Protein AF-A0A0L6WE39-F1 (afdb_monomer)

Radius of gyration: 47.41 Å; Cα contacts (8 Å, |Δi|>4): 14; chains: 1; bounding box: 93×69×141 Å

Mean predicted aligned error: 19.64 Å

Foldseek 3Di:
DDDDDDDDDDDDDDPPDDDDDDDDDDPDPPDDPDDPPPPDDDDPDPPPPPPDDDPPPPPPPPPPPPPPVPVPVPPPPPPPPPPPPPDDPPPPVPVCVPVQPLVDLVSLLVVQLPPPPDDDPDPPCVVVCVVCVVVVSVVSSVVSVVVSVVVSVVVVVVVVVVVVCVVPPPVVVVVVVVVVVVVVVVVVVVVVVVVVVVVVVVVVVVVVVVVVVVVVVVVVVVVVVVVVVVCVVVVVVVVVVVVVVVVVVD

Structure (mmCIF, N/CA/C/O backbone):
data_AF-A0A0L6WE39-F1
#
_entry.id   AF-A0A0L6WE39-F1
#
loop_
_atom_site.group_PDB
_atom_site.id
_atom_site.type_symbol
_atom_site.label_atom_id
_atom_site.label_alt_id
_atom_site.label_comp_id
_atom_site.label_asym_id
_atom_site.label_entity_id
_atom_site.label_seq_id
_atom_site.pdbx_PDB_ins_code
_atom_site.Cartn_x
_atom_site.Cartn_y
_atom_site.Cartn_z
_atom_site.occupancy
_atom_site.B_iso_or_equiv
_atom_site.auth_seq_id
_atom_site.auth_comp_id
_atom_site.auth_asym_id
_atom_site.auth_atom_id
_atom_site.pdbx_PDB_model_num
ATOM 1 N N . MET A 1 1 ? -28.506 -8.292 -57.109 1.00 45.28 1 MET A N 1
ATOM 2 C CA . MET A 1 1 ? -28.549 -7.981 -55.662 1.00 45.28 1 MET A CA 1
ATOM 3 C C . MET A 1 1 ? -27.469 -6.951 -55.363 1.00 45.28 1 MET A C 1
ATOM 5 O O . MET A 1 1 ? -26.295 -7.292 -55.375 1.00 45.28 1 MET A O 1
ATOM 9 N N . VAL A 1 2 ? -27.852 -5.683 -55.209 1.00 43.91 2 VAL A N 1
ATOM 10 C CA . VAL A 1 2 ? -26.934 -4.546 -55.020 1.00 43.91 2 VAL A CA 1
ATOM 11 C C . VAL A 1 2 ? -26.872 -4.235 -53.525 1.00 43.91 2 VAL A C 1
ATOM 13 O O . VAL A 1 2 ? -27.899 -3.932 -52.927 1.00 43.91 2 VAL A O 1
ATOM 16 N N . ARG A 1 3 ? -25.694 -4.360 -52.903 1.00 49.38 3 ARG A N 1
ATOM 17 C CA . ARG A 1 3 ? -25.479 -4.006 -51.490 1.00 49.38 3 ARG A CA 1
ATOM 18 C C . ARG A 1 3 ? -25.016 -2.553 -51.403 1.00 49.38 3 ARG A C 1
ATOM 20 O O . ARG A 1 3 ? -23.881 -2.243 -51.754 1.00 49.38 3 ARG A O 1
ATOM 27 N N . THR A 1 4 ? -25.894 -1.670 -50.941 1.00 62.31 4 THR A N 1
ATOM 28 C CA . THR A 1 4 ? -25.573 -0.279 -50.606 1.00 62.31 4 THR A CA 1
ATOM 29 C C . THR A 1 4 ? -24.766 -0.230 -49.308 1.00 62.31 4 THR A C 1
ATOM 31 O O . THR A 1 4 ? -25.188 -0.778 -48.291 1.00 62.31 4 THR A O 1
ATOM 34 N N . ARG A 1 5 ? -23.591 0.407 -49.348 1.00 56.88 5 ARG A N 1
ATOM 35 C CA . ARG A 1 5 ? -22.749 0.673 -48.174 1.00 56.88 5 ARG A CA 1
ATOM 36 C C . ARG A 1 5 ? -23.287 1.898 -47.436 1.00 56.88 5 ARG A C 1
ATOM 38 O O . ARG A 1 5 ? -23.281 2.995 -47.983 1.00 56.88 5 ARG A O 1
ATOM 45 N N . THR A 1 6 ? -23.735 1.695 -46.205 1.00 68.75 6 THR A N 1
ATOM 46 C CA . THR A 1 6 ? -24.169 2.752 -45.289 1.00 68.75 6 THR A CA 1
ATOM 47 C C . THR A 1 6 ? -22.941 3.313 -44.569 1.00 68.75 6 THR A C 1
ATOM 49 O O . THR A 1 6 ? -22.253 2.581 -43.858 1.00 68.75 6 THR A O 1
ATOM 52 N N . SER A 1 7 ? -22.630 4.590 -44.790 1.00 62.44 7 SER A N 1
ATOM 53 C CA . SER A 1 7 ? -21.520 5.288 -44.127 1.00 62.44 7 SER A CA 1
ATOM 54 C C . SER A 1 7 ? -21.865 5.634 -42.670 1.00 62.44 7 SER A C 1
ATOM 56 O O . SER A 1 7 ? -23.004 6.021 -42.402 1.00 62.44 7 SER A O 1
ATOM 58 N N . PRO A 1 8 ? -20.911 5.535 -41.725 1.00 65.00 8 PRO A N 1
ATOM 59 C CA . PRO A 1 8 ? -21.141 5.877 -40.325 1.00 65.00 8 PRO A CA 1
ATOM 60 C C . PRO A 1 8 ? -21.118 7.400 -40.079 1.00 65.00 8 PRO A C 1
ATOM 62 O O . PRO A 1 8 ? -20.480 8.141 -40.834 1.00 65.00 8 PRO A O 1
ATOM 65 N N . PRO A 1 9 ? -21.798 7.882 -39.020 1.00 66.06 9 PRO A N 1
ATOM 66 C CA . PRO A 1 9 ? -21.974 9.304 -38.762 1.00 66.06 9 PRO A CA 1
ATOM 67 C C . PRO A 1 9 ? -20.687 9.966 -38.259 1.00 66.06 9 PRO A C 1
ATOM 69 O O . PRO A 1 9 ? -19.990 9.481 -37.366 1.00 66.06 9 PRO A O 1
ATOM 72 N N . GLN A 1 10 ? -20.405 11.125 -38.843 1.00 69.00 10 GLN A N 1
ATOM 73 C CA . GLN A 1 10 ? -19.255 11.971 -38.564 1.00 69.00 10 GLN A CA 1
ATOM 74 C C . GLN A 1 10 ? -19.442 12.676 -37.213 1.00 69.00 10 GLN A C 1
ATOM 76 O O . GLN A 1 10 ? -20.252 13.590 -37.066 1.00 69.00 10 GLN A O 1
ATOM 81 N N . ARG A 1 11 ? -18.701 12.222 -36.198 1.00 60.44 11 ARG A N 1
ATOM 82 C CA . ARG A 1 11 ? -18.755 12.756 -34.832 1.00 60.44 11 ARG A CA 1
ATOM 83 C C . ARG A 1 11 ? -18.061 14.124 -34.787 1.00 60.44 11 ARG A C 1
ATOM 85 O O . ARG A 1 11 ? -16.833 14.199 -34.796 1.00 60.44 11 ARG A O 1
ATOM 92 N N . GLN A 1 12 ? -18.843 15.203 -34.760 1.00 66.19 12 GLN A N 1
ATOM 93 C CA . GLN A 1 12 ? -18.334 16.558 -34.536 1.00 66.19 12 GLN A CA 1
ATOM 94 C C . GLN A 1 12 ? -17.734 16.653 -33.126 1.00 66.19 12 GLN A C 1
ATOM 96 O O . GLN A 1 12 ? -18.424 16.483 -32.122 1.00 66.19 12 GLN A O 1
ATOM 101 N N . ARG A 1 13 ? -16.422 16.892 -33.048 1.00 58.16 13 ARG A N 1
ATOM 102 C CA . ARG A 1 13 ? -15.732 17.216 -31.797 1.00 58.16 13 ARG A CA 1
ATOM 103 C C . ARG A 1 13 ? -15.927 18.704 -31.519 1.00 58.16 13 ARG A C 1
ATOM 105 O O . ARG A 1 13 ? -15.344 19.537 -32.205 1.00 58.16 13 ARG A O 1
ATOM 112 N N . HIS A 1 14 ? -16.734 19.027 -30.516 1.00 57.41 14 HIS A N 1
ATOM 113 C CA . HIS A 1 14 ? -16.771 20.371 -29.953 1.00 57.41 14 HIS A CA 1
ATOM 114 C C . HIS A 1 14 ? -15.452 20.635 -29.219 1.00 57.41 14 H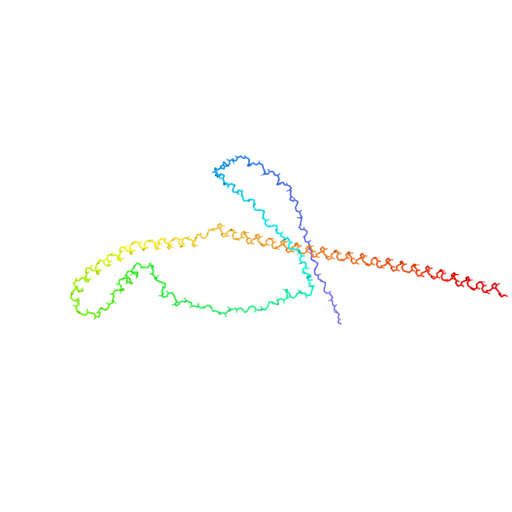IS A C 1
ATOM 116 O O . HIS A 1 14 ? -15.113 19.954 -28.253 1.00 57.41 14 HIS A O 1
ATOM 122 N N . SER A 1 15 ? -14.691 21.606 -29.718 1.00 56.66 15 SER A N 1
ATOM 123 C CA . SER A 1 15 ? -13.499 22.146 -29.074 1.00 56.66 15 SER A CA 1
ATOM 124 C C . SER A 1 15 ? -13.917 22.992 -27.870 1.00 56.66 15 SER A C 1
ATOM 126 O O . SER A 1 15 ? -14.240 24.173 -28.008 1.00 56.66 15 SER A O 1
ATOM 128 N N . SER A 1 16 ? -13.939 22.395 -26.683 1.00 57.09 16 SER A N 1
ATOM 129 C CA . SER A 1 16 ? -14.016 23.141 -25.429 1.00 57.09 16 SER A CA 1
ATOM 130 C C . SER A 1 16 ? -12.696 23.886 -25.224 1.00 57.09 16 SER A C 1
ATOM 132 O O . SER A 1 16 ? -11.643 23.271 -25.056 1.00 57.09 16 SER A O 1
ATOM 134 N N . GLY A 1 17 ? -12.766 25.214 -25.322 1.00 53.66 17 GLY A N 1
ATOM 135 C CA . GLY A 1 17 ? -11.634 26.122 -25.202 1.00 53.66 17 GLY A CA 1
ATOM 136 C C . GLY A 1 17 ? -10.926 25.997 -23.856 1.00 53.66 17 GLY A C 1
ATOM 137 O O . GLY A 1 17 ? -11.550 26.029 -22.798 1.00 53.66 17 GLY A O 1
ATOM 138 N N . ALA A 1 18 ? -9.603 25.878 -23.922 1.00 49.00 18 ALA A N 1
ATOM 139 C CA . ALA A 1 18 ? -8.721 25.984 -22.776 1.00 49.00 18 ALA A CA 1
ATOM 140 C C . ALA A 1 18 ? -8.759 27.420 -22.231 1.00 49.00 18 ALA A C 1
ATOM 142 O O . ALA A 1 18 ? -8.390 28.369 -22.926 1.00 49.00 18 ALA A O 1
ATOM 143 N N . GLN A 1 19 ? -9.204 27.579 -20.985 1.00 61.50 19 GLN A N 1
ATOM 144 C CA . GLN A 1 19 ? -9.000 28.812 -20.233 1.00 61.50 19 GLN A CA 1
ATOM 145 C C . GLN A 1 19 ? -7.565 28.838 -19.675 1.00 61.50 19 GLN A C 1
ATOM 147 O O . GLN A 1 19 ? -7.138 27.860 -19.059 1.00 61.50 19 GLN A O 1
ATOM 152 N N . PRO A 1 20 ? -6.810 29.936 -19.846 1.00 61.34 20 PRO A N 1
ATOM 153 C CA . PRO A 1 20 ? -5.511 30.101 -19.208 1.00 61.34 20 PRO A CA 1
ATOM 154 C C . PRO A 1 20 ? -5.709 30.472 -17.731 1.00 61.34 20 PRO A C 1
ATOM 156 O O . PRO A 1 20 ? -6.019 31.617 -17.404 1.00 61.34 20 PRO A O 1
ATOM 159 N N . MET A 1 21 ? -5.527 29.507 -16.826 1.00 54.38 21 MET A N 1
ATOM 160 C CA . MET A 1 21 ? -5.455 29.778 -15.386 1.00 54.38 21 MET A CA 1
ATOM 161 C C . MET A 1 21 ? -4.153 30.517 -15.080 1.00 54.38 21 MET A C 1
ATOM 163 O O . MET A 1 21 ? -3.046 29.987 -15.197 1.00 54.38 21 MET A O 1
ATOM 167 N N . GLY A 1 22 ? -4.324 31.793 -14.749 1.00 51.25 22 GLY A N 1
ATOM 168 C CA . GLY A 1 22 ? -3.275 32.720 -14.390 1.00 51.25 22 GLY A CA 1
ATOM 169 C C . GLY A 1 22 ? -2.500 32.299 -13.144 1.00 51.25 22 GLY A C 1
ATOM 170 O O . GLY A 1 22 ? -3.025 31.767 -12.171 1.00 51.25 22 GLY A O 1
ATOM 171 N N . LYS A 1 23 ? -1.211 32.613 -13.221 1.00 58.09 23 LYS A N 1
ATOM 172 C CA . LYS A 1 23 ? -0.250 32.804 -12.138 1.00 58.09 23 LYS A CA 1
ATOM 173 C C . LYS A 1 23 ? -0.899 33.487 -10.926 1.00 58.09 23 LYS A C 1
ATOM 175 O O . LYS A 1 23 ? -1.487 34.541 -11.111 1.00 58.09 23 LYS A O 1
ATOM 180 N N . THR A 1 24 ? -0.691 32.936 -9.727 1.00 62.91 24 THR A N 1
ATOM 181 C CA . THR A 1 24 ? -0.083 33.593 -8.544 1.00 62.91 24 THR A CA 1
ATOM 182 C C . THR A 1 24 ? -0.400 32.779 -7.288 1.00 62.91 24 THR A C 1
ATOM 184 O O . THR A 1 24 ? -1.462 32.933 -6.696 1.00 62.91 24 THR A O 1
ATOM 187 N N . MET A 1 25 ? 0.522 31.931 -6.831 1.00 49.44 25 MET A N 1
ATOM 188 C CA . MET A 1 25 ? 0.456 31.423 -5.455 1.00 49.44 25 MET A CA 1
ATOM 189 C C . MET A 1 25 ? 1.854 31.090 -4.943 1.00 49.44 25 MET A C 1
ATOM 191 O O . MET A 1 25 ? 2.202 29.945 -4.683 1.00 49.44 25 MET A O 1
ATOM 195 N N . ASN A 1 26 ? 2.696 32.119 -4.854 1.00 54.88 26 ASN A N 1
ATOM 196 C CA . ASN A 1 26 ? 4.035 31.982 -4.296 1.00 54.88 26 ASN A CA 1
ATOM 197 C C . ASN A 1 26 ? 4.382 33.192 -3.420 1.00 54.88 26 ASN A C 1
ATOM 199 O O . ASN A 1 26 ? 5.364 33.878 -3.667 1.00 54.88 26 ASN A O 1
ATOM 203 N N . GLU A 1 27 ? 3.543 33.499 -2.421 1.00 56.69 27 GLU A N 1
ATOM 204 C CA . GLU A 1 27 ? 3.830 34.627 -1.518 1.00 56.69 27 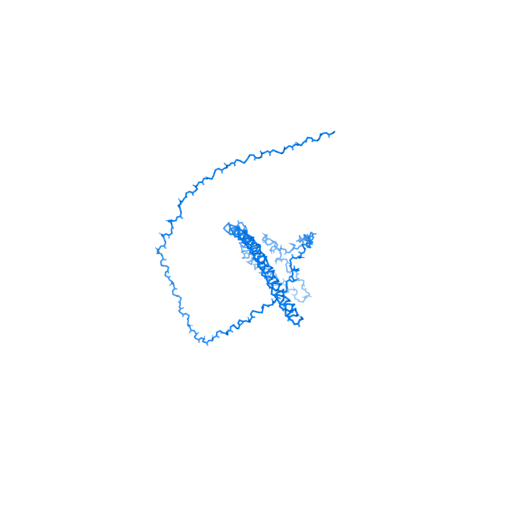GLU A CA 1
ATOM 205 C C . GLU A 1 27 ? 3.251 34.526 -0.092 1.00 56.69 27 GLU A C 1
ATOM 207 O O . GLU A 1 27 ? 3.029 35.539 0.562 1.00 56.69 27 GLU A O 1
ATOM 212 N N . HIS A 1 28 ? 3.045 33.321 0.456 1.00 50.44 28 HIS A N 1
ATOM 213 C CA . HIS A 1 28 ? 2.555 33.146 1.843 1.00 50.44 28 HIS A CA 1
ATOM 214 C C . HIS A 1 28 ? 3.429 32.249 2.737 1.00 50.44 28 HIS A C 1
ATOM 216 O O . HIS A 1 28 ? 2.955 31.647 3.696 1.00 50.44 28 HIS A O 1
ATOM 222 N N . ARG A 1 29 ? 4.745 32.197 2.484 1.00 50.81 29 ARG A N 1
ATOM 223 C CA . ARG A 1 29 ? 5.693 31.391 3.286 1.00 50.81 29 ARG A CA 1
ATOM 224 C C . ARG A 1 29 ? 6.626 32.180 4.214 1.00 50.81 29 ARG A C 1
ATOM 226 O O . ARG A 1 29 ? 7.670 31.672 4.606 1.00 50.81 29 ARG A O 1
ATOM 233 N N . LYS A 1 30 ? 6.266 33.408 4.606 1.00 59.16 30 LYS A N 1
ATOM 234 C CA . LYS A 1 30 ? 7.078 34.226 5.528 1.00 59.16 30 LYS A CA 1
ATOM 235 C C . LYS A 1 30 ? 6.244 34.905 6.616 1.00 59.16 30 LYS A C 1
ATOM 237 O O . LYS A 1 30 ? 6.099 36.121 6.593 1.00 59.16 30 LYS A O 1
ATOM 242 N N . ARG A 1 31 ? 5.712 34.148 7.588 1.00 53.53 31 ARG A N 1
ATOM 243 C CA . ARG A 1 31 ? 5.271 34.753 8.865 1.00 53.53 31 ARG A CA 1
ATOM 244 C C . ARG A 1 31 ? 5.067 33.787 10.038 1.00 53.53 31 ARG A C 1
ATOM 246 O O . ARG A 1 31 ? 4.077 33.884 10.739 1.00 53.53 31 ARG A O 1
ATOM 253 N N . TRP A 1 32 ? 6.019 32.892 10.291 1.00 49.47 32 TRP A N 1
ATOM 254 C CA . TRP A 1 32 ? 6.090 32.176 11.576 1.00 49.47 32 TRP A CA 1
ATOM 255 C C . TRP A 1 32 ? 7.538 32.129 12.068 1.00 49.47 32 TRP A C 1
ATOM 257 O O . TRP A 1 32 ? 8.136 31.075 12.246 1.00 49.47 32 TRP A O 1
ATOM 267 N N . SER A 1 33 ? 8.136 33.309 12.239 1.00 56.47 33 SER A N 1
ATOM 268 C CA . SER A 1 33 ? 9.362 33.476 13.015 1.00 56.47 33 SER A CA 1
ATOM 269 C C . SER A 1 33 ? 8.985 33.928 14.422 1.00 56.47 33 SER A C 1
ATOM 271 O O . SER A 1 33 ? 8.501 35.044 14.599 1.00 56.47 33 SER A O 1
ATOM 273 N N . GLY A 1 34 ? 9.251 33.077 15.411 1.00 54.78 34 GLY A N 1
ATOM 274 C CA . GLY A 1 34 ? 9.404 33.514 16.794 1.00 54.78 34 GLY A CA 1
ATOM 275 C C . GLY A 1 34 ? 8.299 33.080 17.744 1.00 54.78 34 GLY A C 1
ATOM 276 O O . GLY A 1 34 ? 7.605 33.928 18.281 1.00 54.78 34 GLY A O 1
ATOM 277 N N . HIS A 1 35 ? 8.197 31.782 18.027 1.00 46.31 35 HIS A N 1
ATOM 278 C CA . HIS A 1 35 ? 7.901 31.321 19.385 1.00 46.31 35 HIS A CA 1
ATOM 279 C C . HIS A 1 35 ? 8.999 30.330 19.775 1.00 46.31 35 HIS A C 1
ATOM 281 O O . HIS A 1 35 ? 9.015 29.173 19.364 1.00 46.31 35 HIS A O 1
ATOM 287 N N . SER A 1 36 ? 9.981 30.852 20.509 1.00 54.31 36 SER A N 1
ATOM 288 C CA . SER A 1 36 ? 11.047 30.085 21.142 1.00 54.31 36 SER A CA 1
ATOM 289 C C . SER A 1 36 ? 10.425 29.247 22.256 1.00 54.31 36 SER A C 1
ATOM 291 O O . SER A 1 36 ? 10.206 29.727 23.369 1.00 54.31 36 SER A O 1
ATOM 293 N N . ILE A 1 37 ? 10.079 28.000 21.937 1.00 57.97 37 ILE A N 1
ATOM 294 C CA . ILE A 1 37 ? 9.755 26.991 22.941 1.00 57.97 37 ILE A CA 1
ATOM 295 C C . ILE A 1 37 ? 11.071 26.682 23.649 1.00 57.97 37 ILE A C 1
ATOM 297 O O . ILE A 1 37 ? 11.948 26.014 23.102 1.00 57.97 37 ILE A O 1
ATOM 301 N N . ARG A 1 38 ? 11.232 27.224 24.859 1.00 60.75 38 ARG A N 1
ATOM 302 C CA . ARG A 1 38 ? 12.342 26.876 25.747 1.00 60.75 38 ARG A CA 1
ATOM 303 C C . ARG A 1 38 ? 12.318 25.357 25.966 1.00 60.75 38 ARG A C 1
ATOM 305 O O . ARG A 1 38 ? 11.318 24.856 26.481 1.00 60.75 38 ARG A O 1
ATOM 312 N N . PRO A 1 39 ? 13.377 24.608 25.619 1.00 56.69 39 PRO A N 1
ATOM 313 C CA . PRO A 1 39 ? 13.441 23.202 25.970 1.00 56.69 39 PRO A CA 1
ATOM 314 C C . PRO A 1 39 ? 13.611 23.102 27.487 1.00 56.69 39 PRO A C 1
ATOM 316 O O . PRO A 1 39 ? 14.608 23.552 28.051 1.00 56.69 39 PRO A O 1
ATOM 319 N N . HIS A 1 40 ? 12.615 22.527 28.160 1.00 56.69 40 HIS A N 1
ATOM 320 C CA . HIS A 1 40 ? 12.764 22.094 29.541 1.00 56.69 40 HIS A CA 1
ATOM 321 C C . HIS A 1 40 ? 13.961 21.144 29.627 1.00 56.69 40 HIS A C 1
ATOM 323 O O . HIS A 1 40 ? 14.058 20.175 28.870 1.00 56.69 40 HIS A O 1
ATOM 329 N N . GLY A 1 41 ? 14.889 21.469 30.528 1.00 49.72 41 GLY A N 1
ATOM 330 C CA . GLY A 1 41 ? 16.147 20.766 30.718 1.00 49.72 41 GLY A CA 1
ATOM 331 C C . GLY A 1 41 ? 15.939 19.277 30.955 1.00 49.72 41 GLY A C 1
ATOM 332 O O . GLY A 1 41 ? 15.624 18.843 32.062 1.00 49.72 41 GLY A O 1
ATOM 333 N N . ARG A 1 42 ? 16.183 18.480 29.914 1.00 52.53 42 ARG A N 1
ATOM 334 C CA . ARG A 1 42 ? 16.532 17.076 30.091 1.00 52.53 42 ARG A CA 1
ATOM 335 C C . ARG A 1 42 ? 17.978 17.040 30.560 1.00 52.53 42 ARG A C 1
ATOM 337 O O . ARG A 1 42 ? 18.875 17.553 29.896 1.00 52.53 42 ARG A O 1
ATOM 344 N N . LYS A 1 43 ? 18.171 16.476 31.750 1.00 65.38 43 LYS A N 1
ATOM 345 C CA . LYS A 1 43 ? 19.480 16.207 32.345 1.00 65.38 43 LYS A CA 1
ATOM 346 C C . LYS A 1 43 ? 20.355 15.475 31.313 1.00 65.38 43 LYS A C 1
ATOM 348 O O . LYS A 1 43 ? 19.830 14.592 30.631 1.00 65.38 43 LYS A O 1
ATOM 353 N N . PRO A 1 44 ? 21.650 15.811 31.185 1.00 55.34 44 PRO A N 1
ATOM 354 C CA . PRO A 1 44 ? 22.541 15.095 30.288 1.00 55.34 44 PRO A CA 1
ATOM 355 C C . PRO A 1 44 ? 22.599 13.637 30.740 1.00 55.34 44 PRO A C 1
ATOM 357 O O . PRO A 1 44 ? 23.060 13.332 31.843 1.00 55.34 44 PRO A O 1
ATOM 360 N N . LEU A 1 45 ? 22.089 12.739 29.897 1.00 53.62 45 LEU A N 1
ATOM 361 C CA . LEU A 1 45 ? 22.360 11.320 30.034 1.00 53.62 45 LEU A CA 1
ATOM 362 C C . LEU A 1 45 ? 23.876 11.166 29.964 1.00 53.62 45 LEU A C 1
ATOM 364 O O . LEU A 1 45 ? 24.533 11.559 29.002 1.00 53.62 45 LEU A O 1
ATOM 368 N N . ARG A 1 46 ? 24.413 10.674 31.073 1.00 50.03 46 ARG A N 1
ATOM 369 C CA . ARG A 1 46 ? 25.803 10.311 31.278 1.00 50.03 46 ARG A CA 1
ATOM 370 C C . ARG A 1 46 ? 26.243 9.451 30.093 1.00 50.03 46 ARG A C 1
ATOM 372 O O . ARG A 1 46 ? 25.798 8.315 29.964 1.00 50.03 46 ARG A O 1
ATOM 379 N N . ASN A 1 47 ? 27.095 10.013 29.238 1.00 47.53 47 ASN A N 1
ATOM 380 C CA . ASN A 1 47 ? 27.800 9.284 28.191 1.00 47.53 47 ASN A CA 1
ATOM 381 C C . ASN A 1 47 ? 28.685 8.227 28.859 1.00 47.53 47 ASN A C 1
ATOM 383 O O . ASN A 1 47 ? 29.840 8.486 29.204 1.00 47.53 47 ASN A O 1
ATOM 387 N N . SER A 1 48 ? 28.129 7.035 29.057 1.00 53.28 48 SER A N 1
ATOM 388 C CA . SER A 1 48 ? 28.912 5.824 29.232 1.00 53.28 48 SER A CA 1
ATOM 389 C C . SER A 1 48 ? 29.693 5.630 27.942 1.00 53.28 48 SER A C 1
ATOM 391 O O . SER A 1 48 ? 29.147 5.241 26.913 1.00 53.28 48 SER A O 1
ATOM 393 N N . ARG A 1 49 ? 30.981 5.976 28.000 1.00 52.69 49 ARG A N 1
ATOM 394 C CA . ARG A 1 49 ? 31.993 5.534 27.048 1.00 52.69 49 ARG A CA 1
ATOM 395 C C . ARG A 1 49 ? 32.001 4.008 27.059 1.00 52.69 49 ARG A C 1
ATOM 397 O O . ARG A 1 49 ? 32.725 3.400 27.835 1.00 52.69 49 ARG A O 1
ATOM 404 N N . VAL A 1 50 ? 31.185 3.416 26.205 1.00 51.97 50 VAL A N 1
ATOM 405 C CA . VAL A 1 50 ? 31.414 2.079 25.680 1.00 51.97 50 VAL A CA 1
ATOM 406 C C . VAL A 1 50 ? 31.942 2.319 24.277 1.00 51.97 50 VAL A C 1
ATOM 408 O O . VAL A 1 50 ? 31.201 2.536 23.324 1.00 51.97 50 VAL A O 1
ATOM 411 N N . THR A 1 51 ? 33.265 2.407 24.181 1.00 53.97 51 THR A N 1
ATOM 412 C CA . THR A 1 51 ? 33.990 2.261 22.923 1.00 53.97 51 THR A CA 1
ATOM 413 C C . THR A 1 51 ? 33.933 0.790 22.532 1.00 53.97 51 THR A C 1
ATOM 415 O O . THR A 1 51 ? 34.928 0.078 22.611 1.00 53.97 51 THR A O 1
ATOM 418 N N . GLU A 1 52 ? 32.752 0.323 22.157 1.00 49.09 52 GLU A N 1
ATOM 419 C CA . GLU A 1 52 ? 32.604 -0.912 21.408 1.00 49.09 52 GLU A CA 1
ATOM 420 C C . GLU A 1 52 ? 32.307 -0.475 19.988 1.00 49.09 52 GLU A C 1
ATOM 422 O O . GLU A 1 52 ? 31.243 0.059 19.675 1.00 49.09 52 GLU A O 1
ATOM 427 N N . ASN A 1 53 ? 33.324 -0.611 19.138 1.00 60.22 53 ASN A N 1
ATOM 428 C CA . ASN A 1 53 ? 33.129 -0.562 17.703 1.00 60.22 53 ASN A CA 1
ATOM 429 C C . ASN A 1 53 ? 31.919 -1.449 17.382 1.00 60.22 53 ASN A C 1
ATOM 431 O O . ASN A 1 53 ? 31.963 -2.630 17.742 1.00 60.22 53 ASN A O 1
ATOM 435 N N . PRO A 1 54 ? 30.864 -0.937 16.721 1.00 61.84 54 PRO A N 1
ATOM 436 C CA . PRO A 1 54 ? 29.843 -1.826 16.199 1.00 61.84 54 PRO A CA 1
ATOM 437 C C . PRO A 1 54 ? 30.577 -2.859 15.337 1.00 61.84 54 PRO A C 1
ATOM 439 O O . PRO A 1 54 ? 31.462 -2.460 14.563 1.00 61.84 54 PRO A O 1
ATOM 442 N N . PRO A 1 55 ? 30.296 -4.168 15.489 1.00 64.62 55 PRO A N 1
ATOM 443 C CA . PRO A 1 55 ? 30.891 -5.164 14.619 1.00 64.62 55 PRO A CA 1
ATOM 444 C C . PRO A 1 55 ? 30.636 -4.678 13.203 1.00 64.62 55 PRO A C 1
ATOM 446 O O . PRO A 1 55 ? 29.492 -4.389 12.839 1.00 64.62 55 PRO A O 1
ATOM 449 N N . ARG A 1 56 ? 31.722 -4.472 12.447 1.00 57.19 56 ARG A N 1
ATOM 450 C CA . ARG A 1 56 ? 31.639 -4.151 11.028 1.00 57.19 56 ARG A CA 1
ATOM 451 C C . ARG A 1 56 ? 30.677 -5.179 10.465 1.00 57.19 56 ARG A C 1
ATOM 453 O O . ARG A 1 56 ? 31.021 -6.357 10.440 1.00 57.19 56 ARG A O 1
ATOM 460 N N . ARG A 1 57 ? 29.467 -4.748 10.086 1.00 53.16 57 ARG A N 1
ATOM 461 C CA . ARG A 1 57 ? 28.608 -5.546 9.224 1.00 53.16 57 ARG A CA 1
ATOM 462 C C . ARG A 1 57 ? 29.490 -5.821 8.025 1.00 53.16 57 ARG A C 1
ATOM 464 O O . ARG A 1 57 ? 29.756 -4.922 7.230 1.00 53.16 57 ARG A O 1
ATOM 471 N N . 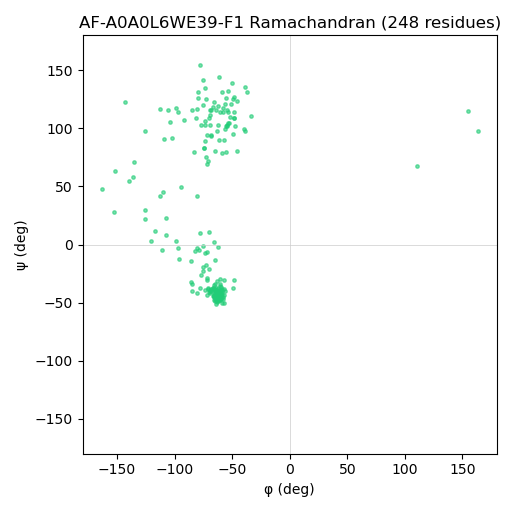THR A 1 58 ? 30.030 -7.030 7.965 1.00 58.31 58 THR A N 1
ATOM 472 C CA . THR A 1 58 ? 30.460 -7.618 6.719 1.00 58.31 58 THR A CA 1
ATOM 473 C C . THR A 1 58 ? 29.232 -7.489 5.845 1.00 58.31 58 THR A C 1
ATOM 475 O O . THR A 1 58 ? 28.208 -8.128 6.080 1.00 58.31 58 THR A O 1
ATOM 478 N N . VAL A 1 59 ? 29.284 -6.529 4.923 1.00 51.97 59 VAL A N 1
ATOM 479 C CA . VAL A 1 59 ? 28.398 -6.522 3.775 1.00 51.97 59 VAL A CA 1
ATOM 480 C C . VAL A 1 59 ? 28.691 -7.871 3.154 1.00 51.97 59 VAL A C 1
ATOM 482 O O . VAL A 1 59 ? 29.769 -8.068 2.590 1.00 51.97 59 VAL A O 1
ATOM 485 N N . LEU A 1 60 ? 27.818 -8.844 3.427 1.00 59.38 60 LEU A N 1
ATOM 486 C CA . LEU A 1 60 ? 27.860 -10.118 2.740 1.00 59.38 60 LEU A CA 1
ATOM 487 C C . LEU A 1 60 ? 27.967 -9.739 1.265 1.00 59.38 60 LEU A C 1
ATOM 489 O O . LEU A 1 60 ? 27.207 -8.859 0.836 1.00 59.38 60 LEU A O 1
ATOM 493 N N . PRO A 1 61 ? 28.960 -10.271 0.529 1.00 59.16 61 PRO A N 1
ATOM 494 C CA . PRO A 1 61 ? 29.050 -9.998 -0.891 1.00 59.16 61 PRO A CA 1
ATOM 495 C C . PRO A 1 61 ? 27.658 -10.257 -1.435 1.00 59.16 61 PRO A C 1
ATOM 497 O O . PRO A 1 61 ? 27.083 -11.300 -1.122 1.00 59.16 61 PRO A O 1
ATOM 500 N N . TYR A 1 62 ? 27.097 -9.253 -2.113 1.00 51.84 62 TYR A N 1
ATOM 501 C CA . TYR A 1 62 ? 25.853 -9.382 -2.851 1.00 51.84 62 TYR A CA 1
ATOM 502 C C . TYR A 1 62 ? 26.028 -10.629 -3.707 1.00 51.84 62 TYR A C 1
ATOM 504 O O . TYR A 1 62 ? 26.680 -10.600 -4.753 1.00 51.84 62 TYR A O 1
ATOM 512 N N . ASN A 1 63 ? 25.540 -11.754 -3.194 1.00 52.59 63 ASN A N 1
ATOM 513 C CA . ASN A 1 63 ? 25.391 -12.954 -3.957 1.00 52.59 63 ASN A CA 1
ATOM 514 C C . ASN A 1 63 ? 24.205 -12.586 -4.821 1.00 52.59 63 ASN A C 1
ATOM 516 O O . ASN A 1 63 ? 23.053 -12.730 -4.414 1.00 52.59 63 ASN A O 1
ATOM 520 N N . TRP A 1 64 ? 24.513 -11.986 -5.970 1.00 51.19 64 TRP A N 1
ATOM 521 C CA . TRP A 1 64 ? 23.687 -12.092 -7.146 1.00 51.19 64 TRP A CA 1
ATOM 522 C C . TRP A 1 64 ? 23.556 -13.592 -7.375 1.00 51.19 64 TRP A C 1
ATOM 524 O O . TRP A 1 64 ? 24.280 -14.178 -8.176 1.00 51.19 64 TRP A O 1
ATOM 534 N N . HIS A 1 65 ? 22.668 -14.227 -6.602 1.00 51.19 65 HIS A N 1
ATOM 535 C CA . HIS A 1 65 ? 21.954 -15.386 -7.059 1.00 51.19 65 HIS A CA 1
ATOM 536 C C . HIS A 1 65 ? 21.467 -14.942 -8.417 1.00 51.19 65 HIS A C 1
ATOM 538 O O . HIS A 1 65 ? 20.624 -14.054 -8.540 1.00 51.19 65 HIS A O 1
ATOM 544 N N . ARG A 1 66 ? 22.196 -15.437 -9.414 1.00 50.56 66 ARG A N 1
ATOM 545 C CA . ARG A 1 66 ? 21.826 -15.485 -10.803 1.00 50.56 66 ARG A CA 1
ATOM 546 C C . ARG A 1 66 ? 20.354 -15.855 -10.769 1.00 50.56 66 ARG A C 1
ATOM 548 O O . ARG A 1 66 ? 20.027 -17.002 -10.490 1.00 50.56 66 ARG A O 1
ATOM 555 N N . PHE A 1 67 ? 19.507 -14.839 -10.907 1.00 49.09 67 PHE A N 1
ATOM 556 C CA . PHE A 1 67 ? 18.110 -15.014 -11.228 1.00 49.09 67 PHE A CA 1
ATOM 557 C C . PHE A 1 67 ? 18.167 -15.824 -12.512 1.00 49.09 67 PHE A C 1
ATOM 559 O O . PHE A 1 67 ? 18.594 -15.307 -13.548 1.00 49.09 67 PHE A O 1
ATOM 566 N N . GLU A 1 68 ? 17.922 -17.128 -12.406 1.00 58.56 68 GLU A N 1
ATOM 567 C CA . GLU A 1 68 ? 17.694 -17.929 -13.590 1.00 58.56 68 GLU A CA 1
ATOM 568 C C . GLU A 1 68 ? 16.436 -17.334 -14.228 1.00 58.56 68 GLU A C 1
ATOM 570 O O . GLU A 1 68 ? 15.406 -17.259 -13.557 1.00 58.56 68 GLU A O 1
ATOM 575 N N . PRO A 1 69 ? 16.512 -16.820 -15.470 1.00 59.47 69 PRO A N 1
ATOM 576 C CA . PRO A 1 69 ? 15.390 -16.134 -16.116 1.00 59.47 69 PRO A CA 1
ATOM 577 C C . PRO A 1 69 ? 14.152 -17.016 -16.336 1.00 59.47 69 PRO A C 1
ATOM 579 O O . PRO A 1 69 ? 13.147 -16.525 -16.843 1.00 59.47 69 PRO A O 1
ATOM 582 N N . ASP A 1 70 ? 14.226 -18.292 -15.964 1.00 55.53 70 ASP A N 1
ATOM 583 C CA . ASP A 1 70 ? 13.215 -19.300 -16.247 1.00 55.53 70 ASP A CA 1
ATOM 584 C C . ASP A 1 70 ? 12.237 -19.523 -15.080 1.00 55.53 70 ASP A C 1
ATOM 586 O O . ASP A 1 70 ? 11.255 -20.238 -15.256 1.00 55.53 70 ASP A O 1
ATOM 590 N N . ASP A 1 71 ? 12.418 -18.863 -13.927 1.00 48.91 71 ASP A N 1
ATOM 591 C CA . ASP A 1 71 ? 11.461 -18.927 -12.808 1.00 48.91 71 ASP A CA 1
ATOM 592 C C . ASP A 1 71 ? 10.444 -17.766 -12.842 1.00 48.91 71 ASP A C 1
ATOM 594 O O . ASP A 1 71 ? 10.208 -17.048 -11.870 1.00 48.91 71 ASP A O 1
ATOM 598 N N . LEU A 1 72 ? 9.830 -17.559 -14.013 1.00 54.41 72 LEU A N 1
ATOM 599 C CA . LEU A 1 72 ? 8.638 -16.710 -14.188 1.00 54.41 72 LEU A CA 1
ATOM 600 C C . LEU A 1 72 ? 7.347 -17.413 -13.727 1.00 54.41 72 LEU A C 1
ATOM 602 O O . LEU A 1 72 ? 6.242 -16.913 -13.937 1.00 54.41 72 LEU A O 1
ATOM 606 N N . THR A 1 73 ? 7.470 -18.560 -13.063 1.00 56.28 73 THR A N 1
ATOM 607 C CA . THR A 1 73 ? 6.357 -19.340 -12.519 1.00 56.28 73 THR A CA 1
ATOM 608 C C . THR A 1 73 ? 5.713 -18.721 -11.277 1.00 56.28 73 THR A C 1
ATOM 610 O O . THR A 1 73 ? 4.658 -19.182 -10.859 1.00 56.28 73 THR A O 1
ATOM 613 N N . PHE A 1 74 ? 6.274 -17.645 -10.711 1.00 49.12 74 PHE A N 1
ATOM 614 C CA . PHE A 1 74 ? 5.758 -17.045 -9.473 1.00 49.12 74 PHE A CA 1
ATOM 615 C C . PHE A 1 74 ? 4.564 -16.082 -9.654 1.00 49.12 74 PHE A C 1
ATOM 617 O O . PHE A 1 74 ? 4.000 -15.629 -8.662 1.00 49.12 74 PHE A O 1
ATOM 624 N N . CYS A 1 75 ? 4.146 -15.769 -10.889 1.00 48.59 75 CYS A N 1
ATOM 625 C CA . CYS A 1 75 ? 3.038 -14.828 -11.142 1.00 48.59 75 CYS A CA 1
ATOM 626 C C . CYS A 1 75 ? 1.844 -15.418 -11.911 1.00 48.59 75 CYS A C 1
ATOM 628 O O . CYS A 1 75 ? 0.895 -14.689 -12.178 1.00 48.59 75 CYS A O 1
ATOM 630 N N . ASN A 1 76 ? 1.859 -16.715 -12.229 1.00 48.47 76 ASN A N 1
ATOM 631 C CA . ASN A 1 76 ? 0.690 -17.429 -12.755 1.00 48.47 76 ASN A CA 1
ATOM 632 C C . ASN A 1 76 ? 0.157 -18.408 -11.705 1.00 48.47 76 ASN A C 1
ATOM 634 O O . ASN A 1 76 ? -0.132 -19.563 -12.010 1.00 48.47 76 ASN A O 1
ATOM 638 N N . THR A 1 77 ? 0.036 -17.959 -10.455 1.00 50.66 77 THR A N 1
ATOM 639 C CA . THR A 1 77 ? -1.013 -18.525 -9.611 1.00 50.66 77 THR A CA 1
ATOM 640 C C . THR A 1 77 ? -2.301 -18.029 -10.243 1.00 50.66 77 THR A C 1
ATOM 642 O O . THR A 1 77 ? -2.716 -16.891 -10.013 1.00 50.66 77 THR A O 1
ATOM 645 N N . ASP A 1 78 ? -2.862 -18.851 -11.133 1.00 46.97 78 ASP A N 1
ATOM 646 C CA . ASP A 1 78 ? -4.266 -18.758 -11.502 1.00 46.97 78 ASP A CA 1
ATOM 647 C C . ASP A 1 78 ? -5.043 -18.438 -10.219 1.00 46.97 78 ASP A C 1
ATOM 649 O O . ASP A 1 78 ? -4.733 -19.024 -9.173 1.00 46.97 78 ASP A O 1
ATOM 653 N N . PRO A 1 79 ? -5.997 -17.496 -10.231 1.00 54.28 79 PRO A N 1
ATOM 654 C CA . PRO A 1 79 ? -6.935 -17.382 -9.136 1.00 54.28 79 PRO A CA 1
ATOM 655 C C . PRO A 1 79 ? -7.755 -18.676 -9.144 1.00 54.28 79 PRO A C 1
ATOM 657 O O . PRO A 1 79 ? -8.846 -18.718 -9.706 1.00 54.28 79 PRO A O 1
ATOM 660 N N . GLU A 1 80 ? -7.198 -19.752 -8.573 1.00 51.53 80 GLU A N 1
ATOM 661 C CA . GLU A 1 80 ? -7.985 -20.840 -8.032 1.00 51.53 80 GLU A CA 1
ATOM 662 C C . GLU A 1 80 ? -9.025 -20.141 -7.184 1.00 51.53 80 GLU A C 1
ATOM 664 O O . GLU A 1 80 ? -8.700 -19.398 -6.252 1.00 51.53 80 GLU A O 1
ATOM 669 N N . GLU A 1 81 ? -10.258 -20.288 -7.649 1.00 53.03 81 GLU A N 1
ATOM 670 C CA . GLU A 1 81 ? -11.482 -19.930 -6.978 1.00 53.03 81 GLU A CA 1
ATOM 671 C C . GLU A 1 81 ? -11.294 -20.288 -5.510 1.00 53.03 81 GLU A C 1
ATOM 673 O O . GLU A 1 81 ? -11.395 -21.451 -5.123 1.00 53.03 81 GLU A O 1
ATOM 678 N N . VAL A 1 82 ? -10.937 -19.286 -4.699 1.00 53.34 82 VAL A N 1
ATOM 679 C CA . VAL A 1 82 ? -11.028 -19.393 -3.252 1.00 53.34 82 VAL A CA 1
ATOM 680 C C . VAL A 1 82 ? -12.471 -19.815 -3.052 1.00 53.34 82 VAL A C 1
ATOM 682 O O . VAL A 1 82 ? -13.350 -19.043 -3.455 1.00 53.34 82 VAL A O 1
ATOM 685 N N . PRO A 1 83 ? -12.740 -21.033 -2.546 1.00 49.19 83 PRO A N 1
ATOM 686 C CA . PRO A 1 83 ? -14.103 -21.450 -2.316 1.00 49.19 83 PRO A CA 1
ATOM 687 C C . PRO A 1 83 ? -14.693 -20.360 -1.440 1.00 49.19 83 PRO A C 1
ATOM 689 O O . PRO A 1 83 ? -14.174 -20.108 -0.348 1.00 49.19 83 PRO A O 1
ATOM 692 N N . GLN A 1 84 ? -15.696 -19.646 -1.959 1.00 54.22 84 GLN A N 1
ATOM 693 C CA . GLN A 1 84 ? -16.561 -18.849 -1.114 1.00 54.22 84 GLN A CA 1
ATOM 694 C C . GLN A 1 84 ? -17.050 -19.834 -0.065 1.00 54.22 84 GLN A C 1
ATOM 696 O O . GLN A 1 84 ? -17.822 -20.742 -0.367 1.00 54.22 84 GLN A O 1
ATOM 701 N N . SER A 1 85 ? -16.493 -19.726 1.137 1.00 48.34 85 SER A N 1
ATOM 702 C CA . SER A 1 85 ? -17.008 -20.386 2.318 1.00 48.34 85 SER A CA 1
ATOM 703 C C . SER A 1 85 ? -18.310 -19.671 2.667 1.00 48.34 85 SER A C 1
ATOM 705 O O . SER A 1 85 ? -18.368 -18.862 3.592 1.00 48.34 85 SER A O 1
ATOM 707 N N . ASP A 1 86 ? -19.314 -19.910 1.831 1.00 54.88 86 ASP A N 1
ATOM 708 C CA . ASP A 1 86 ? -20.723 -19.801 2.151 1.00 54.88 86 ASP A CA 1
ATOM 709 C C . ASP A 1 86 ? -21.022 -21.036 3.013 1.00 54.88 86 ASP A C 1
ATOM 711 O O . ASP A 1 86 ? -21.325 -22.085 2.466 1.00 54.88 86 ASP A O 1
ATOM 715 N N . ASP A 1 87 ? -20.734 -20.948 4.314 1.00 48.94 87 ASP A N 1
ATOM 716 C CA . ASP A 1 87 ? -21.086 -21.879 5.409 1.00 48.94 87 ASP A CA 1
ATOM 717 C C . ASP A 1 87 ? -20.020 -21.650 6.499 1.00 48.94 87 ASP A C 1
ATOM 719 O O . ASP A 1 87 ? -18.828 -21.844 6.283 1.00 48.94 87 ASP A O 1
ATOM 723 N N . ASP A 1 88 ? -20.292 -21.165 7.698 1.00 51.34 88 ASP A N 1
ATOM 724 C CA . ASP A 1 88 ? -21.516 -21.150 8.466 1.00 51.34 88 ASP A CA 1
ATOM 725 C C . ASP A 1 88 ? -21.560 -19.806 9.202 1.00 51.34 88 ASP A C 1
ATOM 727 O O . ASP A 1 88 ? -20.704 -19.523 10.051 1.00 51.34 88 ASP A O 1
ATOM 731 N N . GLU A 1 89 ? -22.618 -19.028 8.979 1.00 48.78 89 GLU A N 1
ATOM 732 C CA . GLU A 1 89 ? -23.242 -18.287 10.072 1.00 48.78 89 GLU A CA 1
ATOM 733 C C . GLU A 1 89 ? -23.685 -19.331 11.106 1.00 48.78 89 GLU A C 1
ATOM 735 O O . GLU A 1 89 ? -24.842 -19.745 11.171 1.00 48.78 89 GLU A O 1
ATOM 740 N N . ARG A 1 90 ? -22.731 -19.825 11.905 1.00 51.84 90 ARG A N 1
ATOM 741 C CA . ARG A 1 90 ? -23.049 -20.497 13.152 1.00 51.84 90 ARG A CA 1
ATOM 742 C C . ARG A 1 90 ? -23.712 -19.441 13.989 1.00 51.84 90 ARG A C 1
ATOM 744 O O . ARG A 1 90 ? -23.062 -18.606 14.609 1.00 51.84 90 ARG A O 1
ATOM 751 N N . ASN A 1 91 ? -25.026 -19.529 13.930 1.00 46.94 91 ASN A N 1
ATOM 752 C CA . ASN A 1 91 ? -25.976 -19.044 14.880 1.00 46.94 91 ASN A CA 1
ATOM 753 C C . ASN A 1 91 ? -25.503 -19.444 16.287 1.00 46.94 91 ASN A C 1
ATOM 755 O O . ASN A 1 91 ? -25.924 -20.455 16.843 1.00 46.94 91 ASN A O 1
ATOM 759 N N . SER A 1 92 ? -24.568 -18.680 16.850 1.00 47.12 92 SER A N 1
ATOM 760 C CA . SER A 1 92 ? -24.176 -18.736 18.255 1.00 47.12 92 SER A CA 1
ATOM 761 C C . SER A 1 92 ? -25.193 -17.955 19.088 1.00 47.12 92 SER A C 1
ATOM 763 O O . SER A 1 92 ? -24.824 -17.206 19.983 1.00 47.12 92 SER A O 1
ATOM 765 N N . GLU A 1 93 ? -26.478 -18.118 18.772 1.00 51.50 93 GLU A N 1
ATOM 766 C CA . GLU A 1 93 ? -27.608 -17.601 19.546 1.00 51.50 93 GLU A CA 1
ATOM 767 C C . GLU A 1 93 ? -27.844 -18.424 20.828 1.00 51.50 93 GLU A C 1
ATOM 769 O O . GLU A 1 93 ? -28.734 -18.094 21.606 1.00 51.50 93 GLU A O 1
ATOM 774 N N . ASP A 1 94 ? -27.063 -19.486 21.085 1.00 48.41 94 ASP A N 1
ATOM 775 C CA . ASP A 1 94 ? -27.276 -20.369 22.247 1.00 48.41 94 ASP A CA 1
ATOM 776 C C . ASP A 1 94 ? -26.192 -20.299 23.341 1.00 48.41 94 ASP A C 1
ATOM 778 O O . ASP A 1 94 ? -26.391 -20.855 24.418 1.00 48.41 94 ASP A O 1
ATOM 782 N N . ASP A 1 95 ? -25.105 -19.540 23.140 1.00 46.28 95 ASP A N 1
ATOM 783 C CA . ASP A 1 95 ? -24.110 -19.264 24.199 1.00 46.28 95 ASP A CA 1
ATOM 784 C C . ASP A 1 95 ? -24.314 -17.894 24.881 1.00 46.28 95 ASP A C 1
ATOM 786 O O . ASP A 1 95 ? -23.585 -17.529 25.804 1.00 46.28 95 ASP A O 1
ATOM 790 N N . GLU A 1 96 ? -25.364 -17.148 24.517 1.00 47.84 96 GLU A N 1
ATOM 791 C CA . GLU A 1 96 ? -25.800 -15.960 25.271 1.00 47.84 96 GLU A CA 1
ATOM 792 C C . GLU A 1 96 ? -26.608 -16.311 26.534 1.00 47.84 96 GLU A C 1
ATOM 794 O O . GLU A 1 96 ? -26.890 -15.440 27.355 1.00 47.84 96 GLU A O 1
ATOM 799 N N . LYS A 1 97 ? -26.920 -17.593 26.777 1.00 47.41 97 LYS A N 1
ATOM 800 C CA . LYS A 1 97 ? -27.639 -18.031 27.992 1.00 47.41 97 LYS A CA 1
ATOM 801 C C . LYS A 1 97 ? -26.818 -17.966 29.280 1.00 47.41 97 LYS A C 1
ATOM 803 O O . LYS A 1 97 ? -27.378 -18.144 30.357 1.00 47.41 97 LYS A O 1
ATOM 808 N N . SER A 1 98 ? -25.523 -17.666 29.194 1.00 46.75 98 SER A N 1
ATOM 809 C CA . SER A 1 98 ? -24.712 -17.293 30.358 1.00 46.75 98 SER A CA 1
ATOM 810 C C . SER A 1 98 ? -23.991 -15.959 30.155 1.00 46.75 98 SER A C 1
ATOM 812 O O . SER A 1 98 ? -23.012 -15.666 30.848 1.00 46.75 98 SER A O 1
ATOM 814 N N . LEU A 1 99 ? -24.481 -15.110 29.245 1.00 47.62 99 LEU A N 1
ATOM 815 C CA . LEU A 1 99 ? -24.188 -13.687 29.316 1.00 47.62 99 LEU A CA 1
ATOM 816 C C . LEU A 1 99 ? -25.038 -13.140 30.462 1.00 47.62 99 LEU A C 1
ATOM 818 O O . LEU A 1 99 ? -26.161 -12.683 30.252 1.00 47.62 99 LEU A O 1
ATOM 822 N N . PHE A 1 100 ? -24.517 -13.301 31.686 1.00 51.56 100 PHE A N 1
ATOM 823 C CA . PHE A 1 100 ? -25.088 -12.772 32.920 1.00 51.56 100 PHE A CA 1
ATOM 824 C C . PHE A 1 100 ? -25.769 -11.433 32.619 1.00 51.56 100 PHE A C 1
ATOM 826 O O . PHE A 1 100 ? -25.101 -10.453 32.280 1.00 51.56 100 PHE A O 1
ATOM 833 N N . HIS A 1 101 ? -27.099 -11.407 32.689 1.00 51.62 101 HIS A N 1
ATOM 834 C CA . HIS A 1 101 ? -27.892 -10.198 32.517 1.00 51.62 101 HIS A CA 1
ATOM 835 C C . HIS A 1 101 ? -27.701 -9.327 33.766 1.00 51.62 101 HIS A C 1
ATOM 837 O O . HIS A 1 101 ? -28.568 -9.225 34.627 1.00 51.62 101 HIS A O 1
ATOM 843 N N . TRP A 1 102 ? -26.536 -8.680 33.859 1.00 60.16 102 TRP A N 1
ATOM 844 C CA . TRP A 1 102 ? -26.221 -7.647 34.853 1.00 60.16 102 TRP A CA 1
ATOM 845 C C . TRP A 1 102 ? -27.071 -6.378 34.668 1.00 60.16 102 TRP A C 1
ATOM 847 O O . TRP A 1 102 ? -26.860 -5.390 35.366 1.00 60.16 102 TRP A O 1
ATOM 857 N N . GLU A 1 103 ? -27.994 -6.376 33.704 1.00 54.53 103 GLU A N 1
ATOM 858 C CA . GLU A 1 103 ? -28.812 -5.219 33.345 1.00 54.53 103 GLU A CA 1
ATOM 859 C C . GLU A 1 103 ? -29.951 -4.955 34.334 1.00 54.53 103 GLU A C 1
ATOM 861 O O . GLU A 1 103 ? -30.364 -3.807 34.482 1.00 54.53 103 GLU A O 1
ATOM 866 N N . GLU A 1 104 ? -30.426 -5.983 35.044 1.00 61.69 104 GLU A N 1
ATOM 867 C CA . GLU A 1 104 ? -31.447 -5.846 36.083 1.00 61.69 104 GLU A CA 1
ATOM 868 C C . GLU A 1 104 ? -30.849 -6.162 37.454 1.00 61.69 104 GLU A C 1
ATOM 870 O O . GLU A 1 104 ? -30.441 -7.288 37.737 1.00 61.69 104 GLU A O 1
ATOM 875 N N . GLU A 1 105 ? -30.827 -5.152 38.329 1.00 58.34 105 GLU A N 1
ATOM 876 C CA . GLU A 1 105 ? -30.333 -5.247 39.708 1.00 58.34 105 GLU A CA 1
ATOM 877 C C . GLU A 1 105 ? -30.931 -6.463 40.437 1.00 58.34 105 GLU A C 1
ATOM 879 O O . GLU A 1 105 ? -30.226 -7.164 41.161 1.00 58.34 105 GLU A O 1
ATOM 884 N N . SER A 1 106 ? -32.208 -6.774 40.181 1.00 62.69 106 SER A N 1
ATOM 885 C CA . SER A 1 106 ? -32.922 -7.919 40.754 1.00 62.69 106 SER A CA 1
ATOM 886 C C . SER A 1 106 ? -32.304 -9.272 40.414 1.00 62.69 106 SER A C 1
ATOM 888 O O . SER A 1 106 ? -32.300 -10.151 41.270 1.00 62.69 106 SER A O 1
ATOM 890 N N . THR A 1 107 ? -31.760 -9.443 39.210 1.00 66.56 107 THR A N 1
ATOM 891 C CA . THR A 1 107 ? -31.252 -10.735 38.726 1.00 66.56 107 THR A CA 1
ATOM 892 C C . THR A 1 107 ? -29.933 -11.092 39.401 1.00 66.56 107 THR A C 1
ATOM 894 O O . THR A 1 107 ? -29.750 -12.228 39.829 1.00 66.56 107 THR A O 1
ATOM 897 N N . LEU A 1 108 ? -29.057 -10.102 39.615 1.00 67.00 108 LEU A N 1
ATOM 898 C CA . LEU A 1 108 ? -27.844 -10.278 40.418 1.00 67.00 108 LEU A CA 1
ATOM 899 C C . LEU A 1 108 ? -28.182 -10.664 41.863 1.00 67.00 108 LEU A C 1
ATOM 901 O O . LEU A 1 108 ? -27.527 -11.520 42.456 1.00 67.00 108 LEU A O 1
ATOM 905 N N . PHE A 1 109 ? -29.193 -10.010 42.437 1.00 65.25 109 PHE A N 1
ATOM 906 C CA . PHE A 1 109 ? -29.625 -10.285 43.801 1.00 65.25 109 PHE A CA 1
ATOM 907 C C . PHE A 1 109 ? -30.217 -11.685 43.946 1.00 65.25 109 PHE A C 1
ATOM 909 O O . PHE A 1 109 ? -29.880 -12.359 44.915 1.00 65.25 109 PHE A O 1
ATOM 916 N N . SER A 1 110 ? -31.054 -12.127 43.006 1.00 71.31 110 SER A N 1
ATOM 917 C CA . SER A 1 110 ? -31.613 -13.481 42.999 1.00 71.31 110 SER A CA 1
ATOM 918 C C . SER A 1 110 ? -30.513 -14.538 42.944 1.00 71.31 110 SER A C 1
ATOM 920 O O . SER A 1 110 ? -30.454 -15.396 43.817 1.00 71.31 110 SER A O 1
ATOM 922 N N . ASP A 1 111 ? -29.569 -14.405 42.015 1.00 71.25 111 ASP A N 1
ATOM 923 C CA . ASP A 1 111 ? -28.527 -15.414 41.795 1.00 71.25 111 ASP A CA 1
ATOM 924 C C . ASP A 1 111 ? -27.504 -15.458 42.948 1.00 71.25 111 ASP A C 1
ATOM 926 O O . ASP A 1 111 ? -27.063 -16.516 43.403 1.00 71.25 111 ASP A O 1
ATOM 930 N N . LEU A 1 112 ? -27.169 -14.290 43.511 1.00 71.62 112 LEU A N 1
ATOM 931 C CA . LEU A 1 112 ? -26.276 -14.199 44.664 1.00 71.62 112 LEU A CA 1
ATOM 932 C C . LEU A 1 112 ? -26.945 -14.705 45.951 1.00 71.62 112 LEU A C 1
ATOM 934 O O . LEU A 1 112 ? -26.240 -15.149 46.860 1.00 71.62 112 LEU A O 1
ATOM 938 N N . LEU A 1 113 ? -28.273 -14.611 46.078 1.00 69.62 113 LEU A N 1
ATOM 939 C CA . LEU A 1 113 ? -29.018 -15.089 47.248 1.00 69.62 113 LEU A CA 1
ATOM 940 C C . LEU A 1 113 ? -29.373 -16.582 47.160 1.00 69.62 113 LEU A C 1
ATOM 942 O O . LEU A 1 113 ? -29.337 -17.225 48.208 1.00 69.62 113 LEU A O 1
ATOM 946 N N . ASP A 1 114 ? -29.605 -17.134 45.966 1.00 72.88 114 ASP A N 1
ATOM 947 C CA . ASP A 1 114 ? -29.983 -18.545 45.762 1.00 72.88 114 ASP A CA 1
ATOM 948 C C . ASP A 1 114 ? -28.813 -19.534 45.936 1.00 72.88 114 ASP A C 1
ATOM 950 O O . ASP A 1 114 ? -29.023 -20.707 46.232 1.00 72.88 114 ASP A O 1
ATOM 954 N N . ALA A 1 115 ? -27.558 -19.079 45.862 1.00 65.12 115 ALA A N 1
ATOM 955 C CA . ALA A 1 115 ? -26.378 -19.952 45.926 1.00 65.12 115 ALA A CA 1
ATOM 956 C C . ALA A 1 115 ? -26.074 -20.614 47.301 1.00 65.12 115 ALA A C 1
ATOM 958 O O . ALA A 1 115 ? -24.976 -21.139 47.482 1.00 65.12 115 ALA A O 1
ATOM 959 N N . SER A 1 116 ? -26.970 -20.571 48.298 1.00 59.66 116 SER A N 1
ATOM 960 C CA . SER A 1 116 ? -26.695 -21.080 49.662 1.00 59.66 116 SER A CA 1
ATOM 961 C C . SER A 1 116 ? -27.390 -22.387 50.066 1.00 59.66 116 SER A C 1
ATOM 963 O O . SER A 1 116 ? -27.285 -22.780 51.226 1.00 59.66 116 SER A O 1
ATOM 965 N N . GLU A 1 117 ? -28.054 -23.091 49.152 1.00 60.22 117 GLU A N 1
ATOM 966 C CA . GLU A 1 117 ? -28.600 -24.427 49.429 1.00 60.22 117 GLU A CA 1
ATOM 967 C C . GLU A 1 117 ? -27.517 -25.506 49.258 1.00 60.22 117 GLU A C 1
ATOM 969 O O . GLU A 1 117 ? -27.413 -26.178 48.236 1.00 60.22 117 GLU A O 1
ATOM 974 N N . SER A 1 118 ? -26.661 -25.664 50.270 1.00 61.03 118 SER A N 1
ATOM 975 C CA . SER A 1 118 ? -25.906 -26.908 50.457 1.00 61.03 118 SER A CA 1
ATOM 976 C C . SER A 1 118 ? -26.507 -27.670 51.632 1.00 61.03 118 SER A C 1
ATOM 978 O O . SER A 1 118 ? -26.457 -27.175 52.760 1.00 61.03 118 SER A O 1
ATOM 980 N N . GLU A 1 119 ? -27.070 -28.851 51.384 1.00 64.50 119 GLU A N 1
ATOM 981 C CA . GLU A 1 119 ? -27.554 -29.736 52.447 1.00 64.50 119 GLU A CA 1
ATOM 982 C C . GLU A 1 119 ? -26.367 -30.235 53.297 1.00 64.50 119 GLU A C 1
ATOM 984 O O . GLU A 1 119 ? -25.424 -30.808 52.745 1.00 64.50 119 GLU A O 1
ATOM 989 N N . PRO A 1 120 ? -26.355 -30.000 54.622 1.00 58.94 120 PRO A N 1
ATOM 990 C CA . PRO A 1 120 ? -25.330 -30.555 55.499 1.00 58.94 120 PRO A CA 1
ATOM 991 C C . PRO A 1 120 ? -25.648 -32.025 55.838 1.00 58.94 120 PRO A C 1
ATOM 993 O O . PRO A 1 120 ? -26.732 -32.327 56.326 1.00 58.94 120 PRO A O 1
ATOM 996 N N . GLU A 1 121 ? -24.699 -32.941 55.606 1.00 64.19 121 GLU A N 1
ATOM 997 C CA . GLU A 1 121 ? -24.841 -34.389 55.888 1.00 64.19 121 GLU A CA 1
ATOM 998 C C . GLU A 1 121 ? -24.603 -34.780 57.372 1.00 64.19 121 GLU A C 1
ATOM 1000 O O . GLU A 1 121 ? -24.791 -35.941 57.736 1.00 64.19 121 GLU A O 1
ATOM 1005 N N . ASP A 1 122 ? -24.238 -33.839 58.255 1.00 67.62 122 ASP A N 1
ATOM 1006 C CA . ASP A 1 122 ? -23.811 -34.130 59.636 1.00 67.62 122 ASP A CA 1
ATOM 1007 C C . ASP A 1 122 ? -24.837 -33.698 60.704 1.00 67.62 122 ASP A C 1
ATOM 1009 O O . ASP A 1 122 ? -24.773 -32.603 61.265 1.00 67.62 122 ASP A O 1
ATOM 1013 N N . HIS A 1 123 ? -25.736 -34.621 61.060 1.00 72.94 123 HIS A N 1
ATOM 1014 C CA . HIS A 1 123 ? -26.846 -34.398 62.000 1.00 72.94 123 HIS A CA 1
ATOM 1015 C C . HIS A 1 123 ? -26.462 -34.096 63.464 1.00 72.94 123 HIS A C 1
ATOM 1017 O O . HIS A 1 123 ? -27.307 -33.691 64.263 1.00 72.94 123 HIS A O 1
ATOM 1023 N N . GLU A 1 124 ? -25.204 -34.314 63.867 1.00 79.62 124 GLU A N 1
ATOM 1024 C CA . GLU A 1 124 ? -24.769 -34.170 65.269 1.00 79.62 124 GLU A CA 1
ATOM 1025 C C . GLU A 1 124 ? -24.748 -32.704 65.742 1.00 79.62 124 GLU A C 1
ATOM 1027 O O . GLU A 1 124 ? -24.855 -32.429 66.938 1.00 79.62 124 GLU A O 1
ATOM 1032 N N . TYR A 1 125 ? -24.677 -31.749 64.810 1.00 80.06 125 TYR A N 1
ATOM 1033 C CA . TYR A 1 125 ? -24.608 -30.319 65.118 1.00 80.06 125 TYR A CA 1
ATOM 1034 C C . TYR A 1 125 ? -25.806 -29.514 64.600 1.00 80.06 125 TYR A C 1
ATOM 1036 O O . TYR A 1 125 ? -25.778 -28.284 64.679 1.00 80.06 125 TYR A O 1
ATOM 1044 N N . ASP A 1 126 ? -26.874 -30.175 64.144 1.00 81.75 126 ASP A N 1
ATOM 1045 C CA . ASP A 1 126 ? -28.041 -29.532 63.523 1.00 81.75 126 ASP A CA 1
ATOM 1046 C C . ASP A 1 126 ? -28.690 -28.472 64.423 1.00 81.75 126 ASP A C 1
ATOM 1048 O O . ASP A 1 126 ? -29.035 -27.387 63.957 1.00 81.75 126 ASP A O 1
ATOM 1052 N N . GLU A 1 127 ? -28.802 -28.718 65.733 1.00 85.81 127 GLU A N 1
ATOM 1053 C CA . GLU A 1 127 ? -29.378 -27.736 66.665 1.00 85.81 127 GLU A CA 1
ATOM 1054 C C . GLU A 1 127 ? -28.507 -26.476 66.784 1.00 85.81 127 GLU A C 1
ATOM 1056 O O . GLU A 1 127 ? -29.022 -25.354 66.763 1.00 85.81 127 GLU A O 1
ATOM 1061 N N . LEU A 1 128 ? -27.183 -26.638 66.852 1.00 86.69 128 LEU A N 1
ATOM 1062 C CA . LEU A 1 128 ? -26.250 -25.515 66.945 1.00 86.69 128 LEU A CA 1
ATOM 1063 C C . LEU A 1 128 ? -26.199 -24.727 65.629 1.00 86.69 128 LEU A C 1
ATOM 1065 O O . LEU A 1 128 ? -26.196 -23.493 65.646 1.00 86.69 128 LEU A O 1
ATOM 1069 N N . VAL A 1 129 ? -26.205 -25.435 64.499 1.00 85.44 129 VAL A N 1
ATOM 1070 C CA . VAL A 1 129 ? -26.293 -24.850 63.158 1.00 85.44 129 VAL A CA 1
ATOM 1071 C C . VAL A 1 129 ? -27.607 -24.084 63.016 1.00 85.44 129 VAL A C 1
ATOM 1073 O O . VAL A 1 129 ? -27.572 -22.910 62.658 1.00 85.44 129 VAL A O 1
ATOM 1076 N N . SER A 1 130 ? -28.743 -24.658 63.422 1.00 85.50 130 SER A N 1
ATOM 1077 C CA . SER A 1 130 ? -30.054 -23.994 63.362 1.00 85.50 130 SER A CA 1
ATOM 1078 C C . SER A 1 130 ? -30.123 -22.707 64.198 1.00 85.50 130 SER A C 1
ATOM 1080 O O . SER A 1 130 ? -30.822 -21.766 63.823 1.00 85.50 130 SER A O 1
ATOM 1082 N N . LEU A 1 131 ? -29.358 -22.626 65.296 1.00 92.62 131 LEU A N 1
ATOM 1083 C CA . LEU A 1 131 ? -29.281 -21.436 66.146 1.00 92.62 131 LEU A CA 1
ATOM 1084 C C . LEU A 1 131 ? -28.387 -20.337 65.544 1.00 92.62 131 LEU A C 1
ATOM 1086 O O . LEU A 1 131 ? -28.695 -19.151 65.668 1.00 92.62 131 LEU A O 1
ATOM 1090 N N . LEU A 1 132 ? -27.277 -20.711 64.901 1.00 89.00 132 LEU A N 1
ATOM 1091 C CA . LEU A 1 132 ? -26.295 -19.776 64.330 1.00 89.00 132 LEU A CA 1
ATOM 1092 C C . LEU A 1 132 ? -26.663 -19.306 62.918 1.00 89.00 132 LEU A C 1
ATOM 1094 O O . LEU A 1 132 ? -26.393 -18.159 62.550 1.00 89.00 132 LEU A O 1
ATOM 1098 N N . GLN A 1 133 ? -27.281 -20.175 62.125 1.00 88.06 133 GLN A N 1
ATOM 1099 C CA . GLN A 1 133 ? -27.558 -19.949 60.712 1.00 88.06 133 GLN A CA 1
ATOM 1100 C C . GLN A 1 133 ? -28.414 -18.704 60.433 1.00 88.06 133 GLN A C 1
ATOM 1102 O O . GLN A 1 133 ? -28.070 -17.978 59.502 1.00 88.06 133 GLN A O 1
ATOM 1107 N N . PRO A 1 134 ? -29.434 -18.343 61.239 1.00 88.12 134 PRO A N 1
ATOM 1108 C CA . PRO A 1 134 ? -30.170 -17.096 61.041 1.00 88.12 134 PRO A CA 1
ATOM 1109 C C . PRO A 1 134 ? -29.277 -15.849 61.105 1.00 88.12 134 PRO A C 1
ATOM 1111 O O . PRO A 1 134 ? -29.396 -14.970 60.252 1.00 88.12 134 PRO A O 1
ATOM 1114 N N . ALA A 1 135 ? -28.342 -15.791 62.061 1.00 90.69 135 ALA A N 1
ATOM 1115 C CA . ALA A 1 135 ? -27.437 -14.653 62.223 1.00 90.69 135 ALA A CA 1
ATOM 1116 C C . ALA A 1 135 ? -26.417 -14.558 61.075 1.00 90.69 135 ALA A C 1
ATOM 1118 O O . ALA A 1 135 ? -26.145 -13.467 60.568 1.00 90.69 135 ALA A O 1
ATOM 1119 N N . PHE A 1 136 ? -25.885 -15.698 60.618 1.00 88.56 136 PHE A N 1
ATOM 1120 C CA . PHE A 1 136 ? -24.990 -15.738 59.457 1.00 88.56 136 PHE A CA 1
ATOM 1121 C C . PHE A 1 136 ? -25.714 -15.405 58.152 1.00 88.56 136 PHE A C 1
ATOM 1123 O O . PHE A 1 136 ? -25.178 -14.651 57.341 1.00 88.56 136 PHE A O 1
ATOM 1130 N N . ASN A 1 137 ? -26.940 -15.895 57.966 1.00 85.44 137 ASN A N 1
ATOM 1131 C CA . ASN A 1 137 ? -27.761 -15.585 56.799 1.00 85.44 137 ASN A CA 1
ATOM 1132 C C . ASN A 1 137 ? -28.117 -14.095 56.755 1.00 85.44 137 ASN A C 1
ATOM 1134 O O . ASN A 1 137 ? -28.039 -13.467 55.698 1.00 85.44 137 ASN A O 1
ATOM 1138 N N . GLU A 1 138 ? -2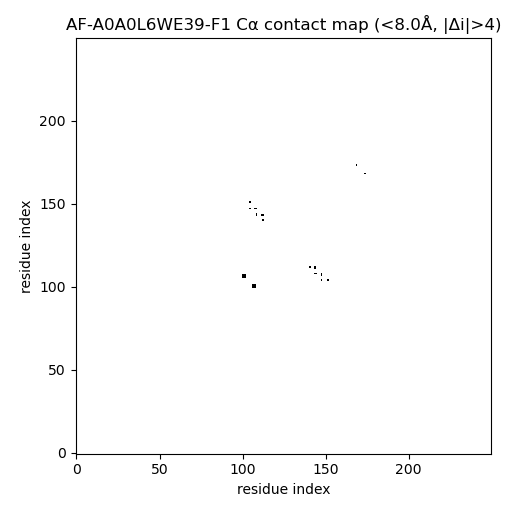8.460 -13.501 57.900 1.00 88.62 138 GLU A N 1
ATOM 1139 C CA . GLU A 1 138 ? -28.744 -12.071 57.991 1.00 88.62 138 GLU A CA 1
ATOM 1140 C C . GLU A 1 138 ? -27.517 -11.226 57.638 1.00 88.62 138 GLU A C 1
ATOM 1142 O O . GLU A 1 138 ? -27.610 -10.357 56.765 1.00 88.62 138 GLU A O 1
ATOM 1147 N N . ARG A 1 139 ? -26.357 -11.525 58.240 1.00 90.06 139 ARG A N 1
ATOM 1148 C CA . ARG A 1 139 ? -25.108 -10.806 57.958 1.00 90.06 139 ARG A CA 1
ATOM 1149 C C . ARG A 1 139 ? -24.621 -11.023 56.526 1.00 90.06 139 ARG A C 1
ATOM 1151 O O . ARG A 1 139 ? -24.132 -10.089 55.894 1.00 90.06 139 ARG A O 1
ATOM 1158 N N . GLY A 1 140 ? -24.774 -12.234 55.998 1.00 86.38 140 GLY A N 1
ATOM 1159 C CA . GLY A 1 140 ? -24.441 -12.567 54.616 1.00 86.38 140 GLY A CA 1
ATOM 1160 C C . GLY A 1 140 ? -25.293 -11.777 53.626 1.00 86.38 140 GLY A C 1
ATOM 1161 O O . GLY A 1 140 ? -24.764 -11.206 52.677 1.00 86.38 140 GLY A O 1
ATOM 1162 N N . ARG A 1 141 ? -26.600 -11.668 53.877 1.00 84.12 141 ARG A N 1
ATOM 1163 C CA . ARG A 1 141 ? -27.520 -10.864 53.061 1.00 84.12 141 ARG A CA 1
ATOM 1164 C C . ARG A 1 141 ? -27.187 -9.370 53.108 1.00 84.12 141 ARG A C 1
ATOM 1166 O O . ARG A 1 141 ? -27.279 -8.704 52.081 1.00 84.12 141 ARG A O 1
ATOM 1173 N N . GLU A 1 142 ? -26.791 -8.845 54.267 1.00 89.75 142 GLU A N 1
ATOM 1174 C CA . GLU A 1 142 ? -26.347 -7.452 54.406 1.00 89.75 142 GLU A CA 1
ATOM 1175 C C . GLU A 1 142 ? -25.075 -7.177 53.588 1.00 89.75 142 GLU A C 1
ATOM 1177 O O . GLU A 1 142 ? -25.047 -6.231 52.806 1.00 89.75 142 GLU A O 1
ATOM 1182 N N . LEU A 1 143 ? -24.066 -8.050 53.687 1.00 89.62 143 LEU A N 1
ATOM 1183 C CA . LEU A 1 143 ? -22.817 -7.910 52.932 1.00 89.62 143 LEU A CA 1
ATOM 1184 C C . LEU A 1 143 ? -23.043 -8.033 51.417 1.00 89.62 143 LEU A C 1
ATOM 1186 O O . LEU A 1 143 ? -22.488 -7.263 50.636 1.00 89.62 143 LEU A O 1
ATOM 1190 N N . LYS A 1 144 ? -23.892 -8.977 50.994 1.00 84.62 144 LYS A N 1
ATOM 1191 C CA . LYS A 1 144 ? -24.303 -9.136 49.590 1.00 84.62 144 LYS A CA 1
ATOM 1192 C C . LYS A 1 144 ? -24.972 -7.861 49.057 1.00 84.62 144 LYS A C 1
ATOM 1194 O O . LYS A 1 144 ? -24.682 -7.451 47.936 1.00 84.62 144 LYS A O 1
ATOM 1199 N N . ARG A 1 145 ? -25.808 -7.201 49.870 1.00 83.38 145 ARG A N 1
ATOM 1200 C CA . ARG A 1 145 ? -26.422 -5.908 49.527 1.00 83.38 145 ARG A CA 1
ATOM 1201 C C . ARG A 1 145 ? -25.390 -4.795 49.386 1.00 83.38 145 ARG A C 1
ATOM 1203 O O . ARG A 1 145 ? -25.420 -4.103 48.378 1.00 83.38 145 ARG A O 1
ATOM 1210 N N . GLU A 1 146 ? -24.461 -4.667 50.328 1.00 90.94 146 GLU A N 1
ATOM 1211 C CA . GLU A 1 146 ? -23.395 -3.656 50.267 1.00 90.94 146 GLU A CA 1
ATOM 1212 C C . GLU A 1 146 ? -22.524 -3.819 49.006 1.00 90.94 146 GLU A C 1
ATOM 1214 O O . GLU A 1 146 ? -22.214 -2.846 48.317 1.00 90.94 146 GLU A O 1
ATOM 1219 N N . ILE A 1 147 ? -22.176 -5.062 48.651 1.00 86.38 147 ILE A N 1
ATOM 1220 C CA . ILE A 1 147 ? -21.410 -5.366 47.434 1.00 86.38 147 ILE A CA 1
ATOM 1221 C C . ILE A 1 147 ? -22.195 -4.975 46.178 1.00 86.38 147 ILE A C 1
ATOM 1223 O O . ILE A 1 147 ? -21.631 -4.361 45.271 1.00 86.38 147 ILE A O 1
ATOM 1227 N N . ALA A 1 148 ? -23.484 -5.306 46.114 1.00 80.88 148 ALA A N 1
ATOM 1228 C CA . ALA A 1 148 ? -24.329 -4.957 44.978 1.00 80.88 148 ALA A CA 1
ATOM 1229 C C . ALA A 1 148 ? -24.503 -3.434 44.839 1.00 80.88 148 ALA A C 1
ATOM 1231 O O . ALA A 1 148 ? -24.316 -2.901 43.746 1.00 80.88 148 ALA A O 1
ATOM 1232 N N . GLU A 1 149 ? -24.755 -2.723 45.944 1.00 84.69 149 GLU A N 1
ATOM 1233 C CA . GLU A 1 149 ? -24.835 -1.255 45.982 1.00 84.69 149 GLU A CA 1
ATOM 1234 C C . GLU A 1 149 ? -23.545 -0.588 45.474 1.00 84.69 149 GLU A C 1
ATOM 1236 O O . GLU A 1 149 ? -23.594 0.488 44.877 1.00 84.69 149 GLU A O 1
ATOM 1241 N N . LEU A 1 150 ? -22.388 -1.235 45.656 1.00 90.31 150 LEU A N 1
ATOM 1242 C CA . LEU A 1 150 ? -21.104 -0.741 45.166 1.00 90.31 150 LEU A CA 1
ATOM 1243 C C . LEU A 1 150 ? -20.821 -1.126 43.705 1.00 90.31 150 LEU A C 1
ATOM 1245 O O . LEU A 1 150 ? -20.261 -0.323 42.956 1.00 90.31 150 LEU A O 1
ATOM 1249 N N . LEU A 1 151 ? -21.162 -2.342 43.278 1.00 85.00 151 LEU A N 1
ATOM 1250 C CA . LEU A 1 151 ? -20.827 -2.838 41.940 1.00 85.00 151 LEU A CA 1
ATOM 1251 C C . LEU A 1 151 ? -21.781 -2.328 40.859 1.00 85.00 151 LEU A C 1
ATOM 1253 O O . LEU A 1 151 ? -21.314 -1.918 39.795 1.00 85.00 151 LEU A O 1
ATOM 1257 N N . VAL A 1 152 ? -23.086 -2.291 41.131 1.00 81.88 152 VAL A N 1
ATOM 1258 C CA . VAL A 1 152 ? -24.112 -1.928 40.139 1.00 81.88 152 VAL A CA 1
ATOM 1259 C C . VAL A 1 152 ? -23.869 -0.542 39.521 1.00 81.88 152 VAL A C 1
ATOM 1261 O O . VAL A 1 152 ? -23.793 -0.447 38.291 1.00 81.88 152 VAL A O 1
ATOM 1264 N N . PRO A 1 153 ? -23.640 0.541 40.296 1.00 87.94 153 PRO A N 1
ATOM 1265 C CA . PRO A 1 153 ? -23.403 1.861 39.712 1.00 87.94 153 PRO A CA 1
ATOM 1266 C C . PRO A 1 153 ? -22.130 1.913 38.862 1.00 87.94 153 PRO A C 1
ATOM 1268 O O . PRO A 1 153 ? -22.059 2.662 37.887 1.00 87.94 153 PRO A O 1
ATOM 1271 N N . ASN A 1 154 ? -21.115 1.120 39.219 1.00 87.88 154 ASN A N 1
ATOM 1272 C CA . ASN A 1 154 ? -19.864 1.053 38.472 1.00 87.88 154 ASN A CA 1
ATOM 1273 C C . ASN A 1 154 ? -20.049 0.331 37.135 1.00 87.88 154 ASN A C 1
ATOM 1275 O O . ASN A 1 154 ? -19.566 0.826 36.118 1.00 87.88 154 ASN A O 1
ATOM 1279 N N . VAL A 1 155 ? -20.778 -0.787 37.118 1.00 85.50 155 VAL A N 1
ATOM 1280 C CA . VAL A 1 155 ? -21.103 -1.517 35.883 1.00 85.50 155 VAL A CA 1
ATOM 1281 C C . VAL A 1 155 ? -21.947 -0.646 34.952 1.00 85.50 155 VAL A C 1
ATOM 1283 O O . VAL A 1 155 ? -21.586 -0.482 33.786 1.00 85.50 155 VAL A O 1
ATOM 1286 N N . ASN A 1 156 ? -22.985 0.013 35.475 1.00 85.81 156 ASN A N 1
ATOM 1287 C CA . ASN A 1 156 ? -23.820 0.932 34.695 1.00 85.81 156 ASN A CA 1
ATOM 1288 C C . ASN A 1 156 ? -23.005 2.096 34.121 1.00 85.81 156 ASN A C 1
ATOM 1290 O O . ASN A 1 156 ? -23.109 2.411 32.938 1.00 85.81 156 ASN A O 1
ATOM 1294 N N . ARG A 1 157 ? -22.099 2.677 34.915 1.00 90.88 157 ARG A N 1
ATOM 1295 C CA . ARG A 1 157 ? -21.195 3.729 34.437 1.00 90.88 157 ARG A CA 1
ATOM 1296 C C . ARG A 1 157 ? -20.269 3.244 33.323 1.00 90.88 157 ARG A C 1
ATOM 1298 O O . ARG A 1 157 ? -19.999 3.995 32.389 1.00 90.88 157 ARG A O 1
ATOM 1305 N N . VAL A 1 158 ? -19.745 2.025 33.425 1.00 86.38 158 VAL A N 1
ATOM 1306 C CA . VAL A 1 158 ? -18.907 1.432 32.376 1.00 86.38 158 VAL A CA 1
ATOM 1307 C C . VAL A 1 158 ? -19.728 1.228 31.102 1.00 86.38 158 VAL A C 1
ATOM 1309 O O . VAL A 1 158 ? -19.274 1.641 30.036 1.00 86.38 158 VAL A O 1
ATOM 1312 N N . LYS A 1 159 ? -20.952 0.698 31.207 1.00 85.75 159 LYS A N 1
ATOM 1313 C CA . LYS A 1 159 ? -21.881 0.535 30.078 1.00 85.75 159 LYS A CA 1
ATOM 1314 C C . LYS A 1 159 ? -22.195 1.870 29.396 1.00 85.75 159 LYS A C 1
ATOM 1316 O O . LYS A 1 159 ? -22.078 1.964 28.177 1.00 85.75 159 LYS A O 1
ATOM 1321 N N . ASP A 1 160 ? -22.481 2.921 30.162 1.00 88.25 160 ASP A N 1
ATOM 1322 C CA . ASP A 1 160 ? -22.721 4.267 29.626 1.00 88.25 160 ASP A CA 1
ATOM 1323 C C . ASP A 1 160 ? -21.504 4.827 28.880 1.00 88.25 160 ASP A C 1
ATOM 1325 O O . ASP A 1 160 ? -21.641 5.480 27.843 1.00 88.25 160 ASP A O 1
ATOM 1329 N N . ILE A 1 161 ? -20.298 4.587 2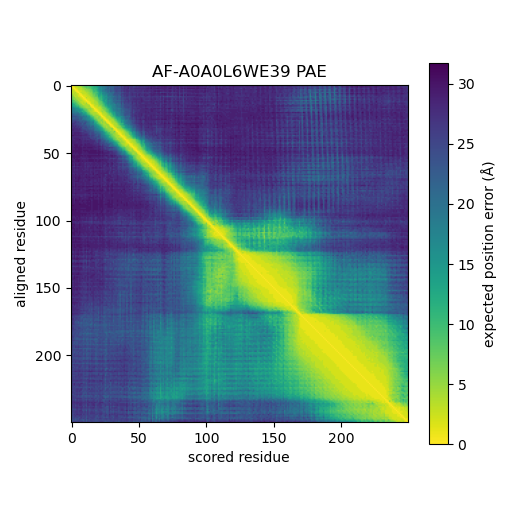9.403 1.00 86.94 161 ILE A N 1
ATOM 1330 C CA . ILE A 1 161 ? -19.055 5.000 28.746 1.00 86.94 161 ILE A CA 1
ATOM 1331 C C . ILE A 1 161 ? -18.872 4.234 27.432 1.00 86.94 161 ILE A C 1
ATOM 1333 O O . ILE A 1 161 ? -18.562 4.867 26.426 1.00 86.94 161 ILE A O 1
ATOM 1337 N N . TYR A 1 162 ? -19.102 2.919 27.413 1.00 80.94 162 TYR A N 1
ATOM 1338 C CA . TYR A 1 162 ? -19.020 2.115 26.189 1.00 80.94 162 TYR A CA 1
ATOM 1339 C C . TYR A 1 162 ? -20.067 2.527 25.148 1.00 80.94 162 TYR A C 1
ATOM 1341 O O . TYR A 1 162 ? -19.702 2.789 24.005 1.00 80.94 162 TYR A O 1
ATOM 1349 N N . GLY A 1 163 ? -21.326 2.730 25.544 1.00 84.12 163 GLY A N 1
ATOM 1350 C CA . GLY A 1 163 ? -22.360 3.235 24.635 1.00 84.12 163 GLY A CA 1
ATOM 1351 C C . GLY A 1 163 ? -22.020 4.619 24.067 1.00 84.12 163 GLY A C 1
ATOM 1352 O O . GLY A 1 163 ? -22.297 4.918 22.907 1.00 84.12 163 GLY A O 1
ATOM 1353 N N . GLN A 1 164 ? -21.348 5.469 24.850 1.00 83.44 164 GLN A N 1
ATOM 1354 C CA . GLN A 1 164 ? -20.830 6.741 24.346 1.00 83.44 164 GLN A CA 1
ATOM 1355 C C . GLN A 1 164 ? -19.629 6.589 23.416 1.00 83.44 164 GLN A C 1
ATOM 1357 O O . GLN A 1 164 ? -19.458 7.453 22.562 1.00 83.44 164 GLN A O 1
ATOM 1362 N N . ILE A 1 165 ? -18.791 5.565 23.578 1.00 77.31 165 ILE A N 1
ATOM 1363 C CA . ILE A 1 165 ? -17.660 5.299 22.679 1.00 77.31 165 ILE A CA 1
ATOM 1364 C C . ILE A 1 165 ? -18.182 4.898 21.299 1.00 77.31 165 ILE A C 1
ATOM 1366 O O . ILE A 1 165 ? -17.727 5.466 20.308 1.00 77.31 165 ILE A O 1
ATOM 1370 N N . ASP A 1 166 ? -19.190 4.028 21.239 1.00 74.06 166 ASP A N 1
ATOM 1371 C CA . ASP A 1 166 ? -19.787 3.593 19.971 1.00 74.06 166 ASP A CA 1
ATOM 1372 C C . ASP A 1 166 ? -20.513 4.737 19.251 1.00 74.06 166 ASP A C 1
ATOM 1374 O O . ASP A 1 166 ? -20.409 4.891 18.035 1.00 74.06 166 ASP A O 1
ATOM 1378 N N . LEU A 1 167 ? -21.191 5.614 19.998 1.00 78.81 167 LEU A N 1
ATOM 1379 C CA . LEU A 1 167 ? -21.839 6.802 19.431 1.00 78.81 167 LEU A CA 1
ATOM 1380 C C . LEU A 1 167 ? -20.853 7.922 19.070 1.00 78.81 167 LEU A C 1
ATOM 1382 O O . LEU A 1 167 ? -21.171 8.786 18.253 1.00 78.81 167 LEU A O 1
ATOM 1386 N N . LYS A 1 168 ? -19.671 7.940 19.694 1.00 69.50 168 LYS A N 1
ATOM 1387 C CA . LYS A 1 168 ? -18.619 8.942 19.482 1.00 69.50 168 LYS A CA 1
ATOM 1388 C C . LYS A 1 168 ? -17.397 8.319 18.820 1.00 69.50 168 LYS A C 1
ATOM 1390 O O . LYS A 1 168 ? -16.271 8.675 19.181 1.00 69.50 168 LYS A O 1
ATOM 1395 N N . VAL A 1 169 ? -17.592 7.442 17.833 1.00 68.44 169 VAL A N 1
ATOM 1396 C CA . VAL A 1 169 ? -16.525 7.182 16.860 1.00 68.44 169 VAL A CA 1
ATOM 1397 C C . VAL A 1 169 ? -16.094 8.549 16.338 1.00 68.44 169 VAL A C 1
ATOM 1399 O O . VAL A 1 169 ? -16.881 9.258 15.717 1.00 68.44 169 VAL A O 1
ATOM 1402 N N . ASP A 1 170 ? -14.885 8.974 16.710 1.00 83.31 170 ASP A N 1
ATOM 1403 C CA . ASP A 1 170 ? -14.430 10.338 16.470 1.00 83.31 170 ASP A CA 1
ATOM 1404 C C . ASP A 1 170 ? -14.494 10.596 14.963 1.00 83.31 170 ASP A C 1
ATOM 1406 O O . ASP A 1 170 ? -13.757 9.982 14.189 1.00 83.31 170 ASP A O 1
ATOM 1410 N N . ASP A 1 171 ? -15.368 11.507 14.531 1.00 85.19 171 ASP A N 1
ATOM 1411 C CA . ASP A 1 171 ? -15.484 11.920 13.131 1.00 85.19 171 ASP A CA 1
ATOM 1412 C C . ASP A 1 171 ? -14.113 12.246 12.528 1.00 85.19 171 ASP A C 1
ATOM 1414 O O . ASP A 1 171 ? -13.891 12.077 11.328 1.00 85.19 171 ASP A O 1
ATOM 1418 N N . LYS A 1 172 ? -13.170 12.735 13.346 1.00 86.12 172 LYS A N 1
ATOM 1419 C CA . LYS A 1 172 ? -11.795 13.004 12.917 1.00 86.12 172 LYS A CA 1
ATOM 1420 C C . LYS A 1 172 ? -11.028 11.724 12.624 1.00 86.12 172 LYS A C 1
ATOM 1422 O O . LYS A 1 172 ? -10.268 11.706 11.661 1.00 86.12 172 LYS A O 1
ATOM 1427 N N . PHE A 1 173 ? -11.222 10.678 13.419 1.00 86.00 173 PHE A N 1
ATOM 1428 C CA . PHE A 1 173 ? -10.635 9.367 13.175 1.00 86.00 173 PHE A CA 1
ATOM 1429 C C . PHE A 1 173 ? -11.193 8.759 11.887 1.00 86.00 173 PHE A C 1
ATOM 1431 O O . PHE A 1 173 ? -10.412 8.410 11.004 1.00 86.00 173 PHE A O 1
ATOM 1438 N N . ALA A 1 174 ? -12.518 8.760 11.705 1.00 87.69 174 ALA A N 1
ATOM 1439 C CA . ALA A 1 174 ? -13.149 8.297 10.467 1.00 87.69 174 ALA A CA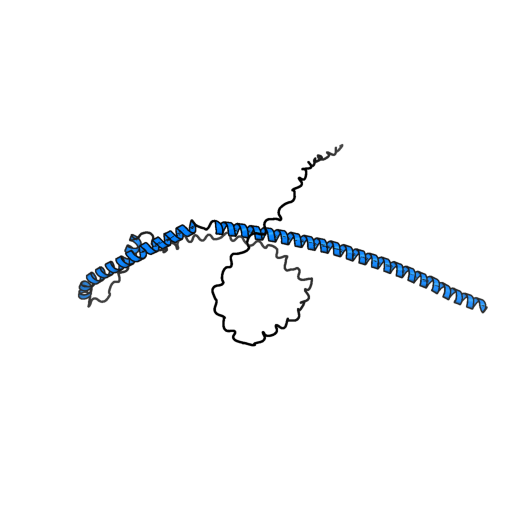 1
ATOM 1440 C C . ALA A 1 174 ? -12.647 9.079 9.235 1.00 87.69 174 ALA A C 1
ATOM 1442 O O . ALA A 1 174 ? -12.224 8.490 8.237 1.00 87.69 174 ALA A O 1
ATOM 1443 N N . LYS A 1 175 ? -12.588 10.416 9.323 1.00 93.88 175 LYS A N 1
ATOM 1444 C CA . LYS A 1 175 ? -11.989 11.272 8.281 1.00 93.88 175 LYS A CA 1
ATOM 1445 C C . LYS A 1 175 ? -10.513 10.954 8.044 1.00 93.88 175 LYS A C 1
ATOM 1447 O O . LYS A 1 175 ? -10.066 11.006 6.899 1.00 93.88 175 LYS A O 1
ATOM 1452 N N . GLY A 1 176 ? -9.766 10.620 9.094 1.00 93.56 176 GLY A N 1
ATOM 1453 C CA . GLY A 1 176 ? -8.374 10.188 9.014 1.00 93.56 176 GLY A CA 1
ATOM 1454 C C . GLY A 1 176 ? -8.220 8.913 8.190 1.00 93.56 176 GLY A C 1
ATOM 1455 O O . GLY A 1 176 ? -7.416 8.899 7.262 1.00 93.56 176 GLY A O 1
ATOM 1456 N N . ILE A 1 177 ? -9.045 7.891 8.451 1.00 95.19 177 ILE A N 1
ATOM 1457 C CA . ILE A 1 177 ? -9.045 6.634 7.682 1.00 95.19 177 ILE A CA 1
ATOM 1458 C C . ILE A 1 177 ? -9.371 6.897 6.210 1.00 95.19 177 ILE A C 1
ATOM 1460 O O . ILE A 1 177 ? -8.669 6.406 5.328 1.00 95.19 177 ILE A O 1
ATOM 1464 N N . ILE A 1 178 ? -10.398 7.704 5.927 1.00 96.31 178 ILE A N 1
ATOM 1465 C CA . ILE A 1 178 ? -10.784 8.039 4.547 1.00 96.31 178 ILE A CA 1
ATOM 1466 C C . ILE A 1 178 ? -9.646 8.775 3.829 1.00 96.31 178 ILE A C 1
ATOM 1468 O O . ILE A 1 178 ? -9.299 8.432 2.700 1.00 96.31 178 ILE A O 1
ATOM 1472 N N . THR A 1 179 ? -9.037 9.764 4.489 1.00 97.94 179 THR A N 1
ATOM 1473 C CA . THR A 1 179 ? -7.919 10.538 3.926 1.00 97.94 179 THR A CA 1
ATOM 1474 C C . THR A 1 179 ? -6.712 9.644 3.656 1.00 97.94 179 THR A C 1
ATOM 1476 O O . THR A 1 179 ? -6.096 9.751 2.600 1.00 97.94 179 THR A O 1
ATOM 1479 N N . PHE A 1 180 ? -6.400 8.736 4.580 1.00 97.25 180 PHE A N 1
ATOM 1480 C CA . PHE A 1 180 ? -5.325 7.765 4.418 1.00 97.25 180 PHE A CA 1
ATOM 1481 C C . PHE A 1 180 ? -5.580 6.826 3.232 1.00 97.25 180 PHE A C 1
ATOM 1483 O O . PHE A 1 180 ? -4.720 6.705 2.366 1.00 97.25 180 PHE A O 1
ATOM 1490 N N . ASN A 1 181 ? -6.778 6.241 3.135 1.00 97.75 181 ASN A N 1
ATOM 1491 C CA . ASN A 1 181 ? -7.168 5.376 2.017 1.00 97.75 181 ASN A CA 1
ATOM 1492 C C . ASN A 1 181 ? -7.045 6.095 0.664 1.00 97.75 181 ASN A C 1
ATOM 1494 O O . ASN A 1 181 ? -6.519 5.537 -0.297 1.00 97.75 181 ASN A O 1
ATOM 1498 N N . ASN A 1 182 ? -7.482 7.354 0.592 1.00 97.69 182 ASN A N 1
ATOM 1499 C CA . ASN A 1 182 ? -7.329 8.161 -0.618 1.00 97.69 182 ASN A CA 1
ATOM 1500 C C . ASN A 1 182 ? -5.850 8.386 -0.963 1.00 97.69 182 ASN A C 1
ATOM 1502 O O . ASN A 1 182 ? -5.472 8.213 -2.117 1.00 97.69 182 ASN A O 1
ATOM 1506 N N . GLY A 1 183 ? -5.006 8.681 0.031 1.00 98.06 183 GLY A N 1
ATOM 1507 C CA . GLY A 1 183 ? -3.560 8.806 -0.166 1.00 98.06 183 GLY A CA 1
ATOM 1508 C C . GLY A 1 183 ? -2.906 7.515 -0.673 1.00 98.06 183 GLY A C 1
ATOM 1509 O O . GLY A 1 183 ? -2.068 7.568 -1.570 1.00 98.06 183 GLY A O 1
ATOM 1510 N N . CYS A 1 184 ? -3.322 6.351 -0.164 1.00 98.06 184 CYS A N 1
ATOM 1511 C CA . CYS A 1 184 ? -2.852 5.056 -0.662 1.00 98.06 184 CYS A CA 1
ATOM 1512 C C . CYS A 1 184 ? -3.233 4.834 -2.131 1.00 98.06 184 CYS A C 1
ATOM 1514 O O . CYS A 1 184 ? -2.375 4.459 -2.925 1.00 98.06 184 CYS A O 1
ATOM 1516 N N . LYS A 1 185 ? -4.482 5.129 -2.512 1.00 98.25 185 LYS A N 1
ATOM 1517 C CA . LYS A 1 185 ? -4.947 5.014 -3.905 1.00 98.25 185 LYS A CA 1
ATOM 1518 C C . LYS A 1 185 ? -4.210 5.963 -4.847 1.00 98.25 185 LYS A C 1
ATOM 1520 O O . LYS A 1 185 ? -3.849 5.580 -5.954 1.00 98.25 185 LYS A O 1
ATOM 1525 N N . GLU A 1 186 ? -3.969 7.200 -4.419 1.00 98.44 186 GLU A N 1
ATOM 1526 C CA . GLU A 1 186 ? -3.181 8.161 -5.198 1.00 98.44 186 GLU A CA 1
ATOM 1527 C C . GLU A 1 186 ? -1.749 7.658 -5.418 1.00 98.44 186 GLU A C 1
ATOM 1529 O O . GLU A 1 186 ? -1.234 7.720 -6.535 1.00 98.44 186 GLU A O 1
ATOM 1534 N N . GLN A 1 187 ? -1.118 7.111 -4.375 1.00 98.00 187 GLN A N 1
ATOM 1535 C CA . GLN A 1 187 ? 0.222 6.541 -4.475 1.00 98.00 187 GLN A CA 1
ATOM 1536 C C . GLN A 1 187 ? 0.265 5.308 -5.388 1.00 98.00 187 GLN A C 1
ATOM 1538 O O . GLN A 1 187 ? 1.216 5.153 -6.152 1.00 98.00 187 GLN A O 1
ATOM 1543 N N . GLU A 1 188 ? -0.753 4.453 -5.336 1.00 98.06 188 GLU A N 1
ATOM 1544 C CA . GLU A 1 188 ? -0.888 3.284 -6.207 1.00 98.06 188 GLU A CA 1
ATOM 1545 C C . GLU A 1 188 ? -1.014 3.688 -7.683 1.00 98.06 188 GLU A C 1
ATOM 1547 O O . GLU A 1 188 ? -0.299 3.161 -8.533 1.00 98.06 188 GLU A O 1
ATOM 1552 N N . ILE A 1 189 ? -1.841 4.694 -7.989 1.00 98.12 189 ILE A N 1
ATOM 1553 C CA . ILE A 1 189 ? -1.973 5.237 -9.349 1.00 98.12 189 ILE A CA 1
ATOM 1554 C C . ILE A 1 189 ? -0.633 5.781 -9.859 1.00 98.12 189 ILE A C 1
ATOM 1556 O O . ILE A 1 189 ? -0.251 5.502 -10.995 1.00 98.12 189 ILE A O 1
ATOM 1560 N N . LEU A 1 190 ? 0.098 6.528 -9.027 1.00 98.00 190 LEU A N 1
ATOM 1561 C CA . LEU A 1 190 ? 1.425 7.038 -9.388 1.00 98.00 190 LEU A CA 1
ATOM 1562 C C . LEU A 1 190 ? 2.439 5.910 -9.610 1.00 98.00 190 LEU A C 1
ATOM 1564 O O . LEU A 1 190 ? 3.275 6.004 -10.507 1.00 98.00 190 LEU A O 1
ATOM 1568 N N . ALA A 1 191 ? 2.377 4.841 -8.815 1.00 97.81 191 ALA A N 1
ATOM 1569 C CA . ALA A 1 191 ? 3.242 3.680 -8.991 1.00 97.81 191 ALA A CA 1
ATOM 1570 C C . ALA A 1 191 ? 2.975 2.976 -10.331 1.00 97.81 191 ALA A C 1
ATOM 1572 O O . ALA A 1 191 ? 3.931 2.697 -11.053 1.00 97.81 191 ALA A O 1
ATOM 1573 N N . MET A 1 192 ? 1.703 2.777 -10.697 1.00 97.94 192 MET A N 1
ATOM 1574 C CA . MET A 1 192 ? 1.324 2.202 -11.995 1.00 97.94 192 MET A CA 1
ATOM 1575 C C . MET A 1 192 ? 1.803 3.069 -13.168 1.00 97.94 192 MET A C 1
ATOM 1577 O O . MET A 1 192 ? 2.390 2.555 -14.115 1.00 97.94 192 MET A O 1
ATOM 1581 N N . GLN A 1 193 ? 1.631 4.392 -13.084 1.00 98.25 193 GLN A N 1
ATOM 1582 C CA . GLN A 1 193 ? 2.111 5.314 -14.122 1.00 98.25 193 GLN A CA 1
ATOM 1583 C C . GLN A 1 193 ? 3.632 5.248 -14.297 1.00 98.25 193 GLN A C 1
ATOM 1585 O O . GLN A 1 193 ? 4.119 5.173 -15.422 1.00 98.25 193 GLN A O 1
ATOM 1590 N N . ASN A 1 194 ? 4.386 5.225 -13.195 1.00 97.88 194 ASN A N 1
ATOM 1591 C CA . ASN A 1 194 ? 5.841 5.089 -13.251 1.00 97.88 194 ASN A CA 1
ATOM 1592 C C . ASN A 1 194 ? 6.267 3.752 -13.874 1.00 97.88 194 ASN A C 1
ATOM 1594 O O . ASN A 1 194 ? 7.244 3.704 -14.619 1.00 97.88 194 ASN A O 1
ATOM 1598 N N . GLU A 1 195 ? 5.562 2.663 -13.568 1.00 97.94 195 GLU A N 1
ATOM 1599 C CA . GLU A 1 195 ? 5.839 1.355 -14.160 1.00 97.94 195 GLU A CA 1
ATOM 1600 C C . GLU A 1 195 ? 5.626 1.371 -15.680 1.00 97.94 195 GLU A C 1
ATOM 1602 O O . GLU A 1 195 ? 6.488 0.899 -16.427 1.00 97.94 195 GLU A O 1
ATOM 1607 N N . ASP A 1 196 ? 4.525 1.964 -16.142 1.00 98.25 196 ASP A N 1
ATOM 1608 C CA . ASP A 1 196 ? 4.227 2.115 -17.567 1.00 98.25 196 ASP A CA 1
ATOM 1609 C C . ASP A 1 196 ? 5.276 2.984 -18.278 1.00 98.25 196 ASP A C 1
ATOM 1611 O O . ASP A 1 196 ? 5.775 2.611 -19.342 1.00 98.25 196 ASP A O 1
ATOM 1615 N N . GLU A 1 197 ? 5.699 4.096 -17.668 1.00 98.31 197 GLU A N 1
ATOM 1616 C CA . GLU A 1 197 ? 6.766 4.949 -18.205 1.00 98.31 197 GLU A CA 1
ATOM 1617 C C . GLU A 1 197 ? 8.098 4.197 -18.347 1.00 98.31 197 GLU A C 1
ATOM 1619 O O . GLU A 1 197 ? 8.799 4.346 -19.355 1.00 98.31 197 GLU A O 1
ATOM 1624 N N . ILE A 1 198 ? 8.447 3.360 -17.364 1.00 97.81 198 ILE A N 1
ATOM 1625 C CA . ILE A 1 198 ? 9.655 2.528 -17.405 1.00 97.81 198 ILE A CA 1
ATOM 1626 C C . ILE A 1 198 ? 9.551 1.481 -18.517 1.00 97.81 198 ILE A C 1
ATOM 1628 O O . ILE A 1 198 ? 10.513 1.303 -19.271 1.00 97.81 198 ILE A O 1
ATOM 1632 N N . LYS A 1 199 ? 8.401 0.811 -18.659 1.00 97.88 199 LYS A N 1
ATOM 1633 C CA . LYS A 1 199 ? 8.159 -0.160 -19.739 1.00 97.88 199 LYS A CA 1
ATOM 1634 C C . LYS A 1 199 ? 8.290 0.499 -21.110 1.00 97.88 199 LYS A C 1
ATOM 1636 O O . LYS A 1 199 ? 9.003 -0.016 -21.972 1.00 97.88 199 LYS A O 1
ATOM 1641 N N . ASP A 1 200 ? 7.685 1.667 -21.293 1.00 98.31 200 ASP A N 1
ATOM 1642 C CA . ASP A 1 200 ? 7.768 2.430 -22.536 1.00 98.31 200 ASP A CA 1
ATOM 1643 C C . ASP A 1 200 ? 9.202 2.868 -22.854 1.00 98.31 200 ASP A C 1
ATOM 1645 O O . ASP A 1 200 ? 9.651 2.774 -24.002 1.00 98.31 200 ASP A O 1
ATOM 1649 N N . ALA A 1 201 ? 9.942 3.348 -21.851 1.00 97.88 201 ALA A N 1
ATOM 1650 C CA . ALA A 1 201 ? 11.346 3.716 -22.005 1.00 97.88 201 ALA A CA 1
ATOM 1651 C C . ALA A 1 201 ? 12.206 2.502 -22.383 1.00 97.88 201 ALA A C 1
ATO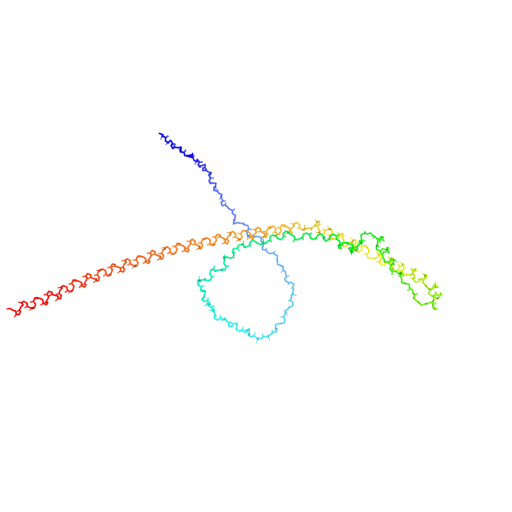M 1653 O O . ALA A 1 201 ? 13.052 2.599 -23.275 1.00 97.88 201 ALA A O 1
ATOM 1654 N N . PHE A 1 202 ? 11.953 1.349 -21.763 1.00 98.12 202 PHE A N 1
ATOM 1655 C CA . PHE A 1 202 ? 12.652 0.104 -22.058 1.00 98.12 202 PHE A CA 1
ATOM 1656 C C . PHE A 1 202 ? 12.398 -0.375 -23.491 1.00 98.12 202 PHE A C 1
ATOM 1658 O O . PHE A 1 202 ? 13.351 -0.673 -24.210 1.00 98.12 202 PHE A O 1
ATOM 1665 N N . VAL A 1 203 ? 11.140 -0.383 -23.947 1.00 98.25 203 VAL A N 1
ATOM 1666 C CA . VAL A 1 203 ? 10.786 -0.768 -25.325 1.00 98.25 203 VAL A CA 1
ATOM 1667 C C . VAL A 1 203 ? 11.460 0.155 -26.343 1.00 98.25 203 VAL A C 1
ATOM 1669 O O . VAL A 1 203 ? 12.014 -0.318 -27.338 1.00 98.25 203 VAL A O 1
ATOM 1672 N N . LYS A 1 204 ? 11.471 1.470 -26.089 1.00 98.25 204 LYS A N 1
ATOM 1673 C CA . LYS A 1 204 ? 12.166 2.447 -26.947 1.00 98.25 204 LYS A CA 1
ATOM 1674 C C . LYS A 1 204 ? 13.668 2.180 -27.001 1.00 98.25 204 LYS A C 1
ATOM 1676 O O . LYS A 1 204 ? 14.232 2.123 -28.092 1.00 98.25 204 LYS A O 1
ATOM 1681 N N . PHE A 1 205 ? 14.295 1.969 -25.846 1.00 98.38 205 PHE A N 1
ATOM 1682 C CA . PHE A 1 205 ? 15.721 1.667 -25.756 1.00 98.38 205 PHE A CA 1
ATOM 1683 C C . PHE A 1 205 ? 16.079 0.361 -26.476 1.00 98.38 205 PHE A C 1
ATOM 1685 O O . PHE A 1 205 ? 17.049 0.306 -27.229 1.00 98.38 205 PHE A O 1
ATOM 1692 N N . GLN A 1 206 ? 15.265 -0.685 -26.314 1.00 98.12 206 GLN A N 1
ATOM 1693 C CA . GLN A 1 206 ? 15.454 -1.956 -27.007 1.00 98.12 206 GLN A CA 1
ATOM 1694 C C . GLN A 1 206 ? 15.356 -1.790 -28.530 1.00 98.12 206 GLN A C 1
ATOM 1696 O O . GLN A 1 206 ? 16.173 -2.346 -29.265 1.00 98.12 206 GLN A O 1
ATOM 1701 N N . ALA A 1 207 ? 14.381 -1.015 -29.013 1.00 98.19 207 ALA A N 1
ATOM 1702 C CA . ALA A 1 207 ? 14.229 -0.734 -30.437 1.00 98.19 207 ALA A CA 1
ATOM 1703 C C . ALA A 1 207 ? 15.438 0.027 -31.006 1.00 98.19 207 ALA A C 1
ATOM 1705 O O . ALA A 1 207 ? 15.925 -0.321 -32.084 1.00 98.19 207 ALA A O 1
ATOM 1706 N N . GLU A 1 208 ? 15.951 1.018 -30.273 1.00 98.50 208 GLU A N 1
ATOM 1707 C CA . GLU A 1 208 ? 17.156 1.762 -30.647 1.00 98.50 208 GLU A CA 1
ATOM 1708 C C . GLU A 1 208 ? 18.389 0.852 -30.696 1.00 98.50 208 GLU A C 1
ATOM 1710 O O . GLU A 1 208 ? 19.111 0.839 -31.695 1.00 98.50 208 GLU A O 1
ATOM 1715 N N . LEU A 1 209 ? 18.592 0.023 -29.670 1.00 98.56 209 LEU A N 1
ATOM 1716 C CA . LEU A 1 209 ? 19.709 -0.917 -29.608 1.00 98.56 209 LEU A CA 1
ATOM 1717 C C . LEU A 1 209 ? 19.674 -1.918 -30.773 1.00 98.56 209 LEU A C 1
ATOM 1719 O O . LEU A 1 209 ? 20.698 -2.189 -31.400 1.00 98.56 209 LEU A O 1
ATOM 1723 N N . LEU A 1 210 ? 18.492 -2.444 -31.107 1.00 98.50 210 LEU A N 1
ATOM 1724 C CA . LEU A 1 210 ? 18.318 -3.331 -32.258 1.00 98.50 210 LEU A CA 1
ATOM 1725 C C . LEU A 1 210 ? 18.577 -2.613 -33.589 1.00 98.50 210 LEU A C 1
ATOM 1727 O O . LEU A 1 210 ? 19.106 -3.229 -34.516 1.00 98.50 210 LEU A O 1
ATOM 1731 N N . ALA A 1 211 ? 18.224 -1.331 -33.703 1.00 98.50 211 ALA A N 1
ATOM 1732 C CA . ALA A 1 211 ? 18.529 -0.530 -34.884 1.00 98.50 211 ALA A CA 1
ATOM 1733 C C . ALA A 1 211 ? 20.044 -0.325 -35.048 1.00 98.50 211 ALA A C 1
ATOM 1735 O O . ALA A 1 211 ? 20.573 -0.606 -36.124 1.00 98.50 211 ALA A O 1
ATOM 1736 N N . GLN A 1 212 ? 20.744 0.056 -33.975 1.00 98.38 212 GLN A N 1
ATOM 1737 C CA . GLN A 1 212 ? 22.206 0.194 -33.963 1.00 98.38 212 GLN A CA 1
ATOM 1738 C C . GLN A 1 212 ? 22.901 -1.129 -34.310 1.00 98.38 212 GLN A C 1
ATOM 1740 O O . GLN A 1 212 ? 23.837 -1.163 -35.109 1.00 98.38 212 GLN A O 1
ATOM 1745 N N . LEU A 1 213 ? 22.410 -2.246 -33.766 1.00 98.44 213 LEU A N 1
ATOM 1746 C CA . LEU A 1 213 ? 22.946 -3.571 -34.062 1.00 98.44 213 LEU A CA 1
ATOM 1747 C C . LEU A 1 213 ? 22.787 -3.930 -35.548 1.00 98.44 213 LEU A C 1
ATOM 1749 O O . LEU A 1 213 ? 23.727 -4.420 -36.174 1.00 98.44 213 LEU A O 1
ATOM 1753 N N . ARG A 1 214 ? 21.617 -3.659 -36.139 1.00 98.56 214 ARG A N 1
ATOM 1754 C CA . ARG A 1 214 ? 21.379 -3.868 -37.578 1.00 98.56 214 ARG A CA 1
ATOM 1755 C C . ARG A 1 214 ? 22.294 -3.003 -38.438 1.00 98.56 214 ARG A C 1
ATOM 1757 O O . ARG A 1 214 ? 22.841 -3.503 -39.417 1.00 98.56 214 ARG A O 1
ATOM 1764 N N . GLU A 1 215 ? 22.481 -1.737 -38.076 1.00 98.62 215 GLU A N 1
ATOM 1765 C CA . GLU A 1 215 ? 23.395 -0.836 -38.781 1.00 98.62 215 GLU A CA 1
ATOM 1766 C C . GLU A 1 215 ? 24.840 -1.352 -38.740 1.00 98.62 215 GLU A C 1
ATOM 1768 O O . GLU A 1 215 ? 25.501 -1.415 -39.779 1.00 98.62 215 GLU A O 1
ATOM 1773 N N . ALA A 1 216 ? 25.302 -1.820 -37.577 1.00 98.44 216 ALA A N 1
ATOM 1774 C CA . ALA A 1 216 ? 26.621 -2.424 -37.425 1.00 98.44 216 ALA A CA 1
ATOM 1775 C C . ALA A 1 216 ? 26.791 -3.691 -38.285 1.00 98.44 216 ALA A C 1
ATOM 1777 O O . ALA A 1 216 ? 27.839 -3.873 -38.909 1.00 98.44 216 ALA A O 1
ATOM 1778 N N . TYR A 1 217 ? 25.762 -4.542 -38.381 1.00 98.56 217 TYR A N 1
ATOM 1779 C CA . TYR A 1 217 ? 25.786 -5.708 -39.272 1.00 98.56 217 TYR A CA 1
ATOM 1780 C C . TYR A 1 217 ? 25.873 -5.308 -40.747 1.00 98.56 217 TYR A C 1
ATOM 1782 O O . TYR A 1 217 ? 26.704 -5.851 -41.469 1.00 98.56 217 TYR A O 1
ATOM 1790 N N . VAL A 1 218 ? 25.098 -4.311 -41.183 1.00 98.75 218 VAL A N 1
ATOM 1791 C CA . VAL A 1 218 ? 25.184 -3.786 -42.556 1.00 98.75 218 VAL A CA 1
ATOM 1792 C C . VAL A 1 218 ? 26.576 -3.215 -42.841 1.00 98.75 218 VAL A C 1
ATOM 1794 O O . VAL A 1 218 ? 27.127 -3.444 -43.918 1.00 98.75 218 VAL A O 1
ATOM 1797 N N . ALA A 1 219 ? 27.171 -2.489 -41.891 1.00 98.62 219 ALA A N 1
ATOM 1798 C CA . ALA A 1 219 ? 28.526 -1.962 -42.027 1.00 98.62 219 ALA A CA 1
ATOM 17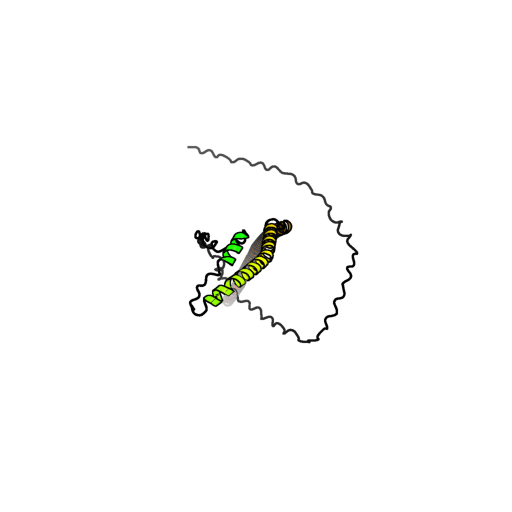99 C C . ALA A 1 219 ? 29.570 -3.084 -42.147 1.00 98.62 219 ALA A C 1
ATOM 1801 O O . ALA A 1 219 ? 30.437 -3.028 -43.020 1.00 98.62 219 ALA A O 1
ATOM 1802 N N . ARG A 1 220 ? 29.454 -4.133 -41.325 1.00 98.62 220 ARG A N 1
ATOM 1803 C CA . ARG A 1 220 ? 30.306 -5.326 -41.409 1.00 98.62 220 ARG A CA 1
ATOM 1804 C C . ARG A 1 220 ? 30.177 -6.011 -42.767 1.00 98.62 220 ARG A C 1
ATOM 1806 O O . ARG A 1 220 ? 31.193 -6.341 -43.368 1.00 98.62 220 ARG A O 1
ATOM 1813 N N . ASP A 1 221 ? 28.956 -6.213 -43.250 1.00 98.69 221 ASP A N 1
ATOM 1814 C CA . ASP A 1 221 ? 28.713 -6.910 -44.515 1.00 98.69 221 ASP A CA 1
ATOM 1815 C C . ASP A 1 221 ? 29.281 -6.119 -45.708 1.00 98.69 221 ASP A C 1
ATOM 1817 O O . ASP A 1 221 ? 29.828 -6.710 -46.639 1.00 98.69 221 ASP A O 1
ATOM 1821 N N . ARG A 1 222 ? 29.249 -4.778 -45.649 1.00 98.50 222 ARG A N 1
ATOM 1822 C CA . ARG A 1 222 ? 29.938 -3.908 -46.620 1.00 98.50 222 ARG A CA 1
ATOM 1823 C C . ARG A 1 222 ? 31.454 -4.079 -46.573 1.00 98.50 222 ARG A C 1
ATOM 1825 O O . ARG A 1 222 ? 32.054 -4.342 -47.608 1.00 98.50 222 ARG A O 1
ATOM 1832 N N . LEU A 1 223 ? 32.057 -3.993 -45.384 1.00 98.56 223 LEU A N 1
ATOM 1833 C CA . LEU A 1 223 ? 33.501 -4.199 -45.211 1.00 98.56 223 LEU A CA 1
ATOM 1834 C C . LEU A 1 223 ? 33.941 -5.577 -45.713 1.00 98.56 223 LEU A C 1
ATOM 1836 O O . LEU A 1 223 ? 35.001 -5.710 -46.319 1.00 98.56 223 LEU A O 1
ATOM 1840 N N . TRP A 1 224 ? 33.116 -6.598 -45.482 1.00 98.50 224 TRP A N 1
ATOM 1841 C CA . TRP A 1 224 ? 33.369 -7.948 -45.965 1.00 98.50 224 TRP A CA 1
ATOM 1842 C C . TRP A 1 224 ? 33.325 -8.032 -47.496 1.00 98.50 224 TRP A C 1
ATOM 1844 O O . TRP A 1 224 ? 34.229 -8.598 -48.107 1.00 98.50 224 TRP A O 1
ATOM 1854 N N . ALA A 1 225 ? 32.320 -7.423 -48.129 1.00 98.50 225 ALA A N 1
ATOM 1855 C CA . ALA A 1 225 ? 32.227 -7.365 -49.586 1.00 98.50 225 ALA A CA 1
ATOM 1856 C C . ALA A 1 225 ? 33.412 -6.607 -50.217 1.00 98.50 225 ALA A C 1
ATOM 1858 O O . ALA A 1 225 ? 33.975 -7.060 -51.218 1.00 98.50 225 ALA A O 1
ATOM 1859 N N . ASP A 1 226 ? 33.823 -5.489 -49.614 1.00 98.38 226 ASP A N 1
ATOM 1860 C CA . ASP A 1 226 ? 34.987 -4.711 -50.047 1.00 98.38 226 ASP A CA 1
ATOM 1861 C C . ASP A 1 226 ? 36.282 -5.527 -49.923 1.00 98.38 226 ASP A C 1
ATOM 1863 O O . ASP A 1 226 ? 37.116 -5.535 -50.832 1.00 98.38 226 ASP A O 1
ATOM 1867 N N . PHE A 1 227 ? 36.427 -6.279 -48.829 1.00 98.19 227 PHE A N 1
ATOM 1868 C CA . PHE A 1 227 ? 37.552 -7.184 -48.612 1.00 98.19 227 PHE A CA 1
ATOM 1869 C C . PHE A 1 227 ? 37.600 -8.320 -49.644 1.00 98.19 227 PHE A C 1
ATOM 1871 O O . PHE A 1 227 ? 38.648 -8.564 -50.245 1.00 98.19 227 PHE A O 1
ATOM 1878 N N . GLU A 1 228 ? 36.472 -8.985 -49.917 1.00 98.25 228 GLU A N 1
ATOM 1879 C CA . GLU A 1 228 ? 36.395 -10.021 -50.955 1.00 98.25 228 GLU A CA 1
ATOM 1880 C C . GLU A 1 228 ? 36.759 -9.481 -52.339 1.00 98.25 228 GLU A C 1
ATOM 1882 O O . GLU A 1 228 ? 37.421 -10.163 -53.128 1.00 98.25 228 GLU A O 1
ATOM 1887 N N . LYS A 1 229 ? 36.327 -8.256 -52.647 1.00 97.62 229 LYS A N 1
ATOM 1888 C CA . LYS A 1 229 ? 36.678 -7.583 -53.895 1.00 97.62 229 LYS A CA 1
ATOM 1889 C C . LYS A 1 229 ? 38.186 -7.336 -53.980 1.00 97.62 229 LYS A C 1
ATOM 1891 O O . LYS A 1 229 ? 38.790 -7.695 -54.990 1.00 97.62 229 LYS A O 1
ATOM 1896 N N . ALA A 1 230 ? 38.802 -6.826 -52.914 1.00 97.00 230 ALA A N 1
ATOM 1897 C CA . ALA A 1 230 ? 40.247 -6.603 -52.850 1.00 97.00 230 ALA A CA 1
ATOM 1898 C C . ALA A 1 230 ? 41.056 -7.908 -53.012 1.00 97.00 230 ALA A C 1
ATOM 1900 O O . ALA A 1 230 ? 42.073 -7.931 -53.713 1.00 97.00 230 ALA A O 1
ATOM 1901 N N . ILE A 1 231 ? 40.590 -9.022 -52.433 1.00 97.12 231 ILE A N 1
ATOM 1902 C CA . ILE A 1 231 ? 41.197 -10.349 -52.642 1.00 97.12 231 ILE A CA 1
ATOM 1903 C C . ILE A 1 231 ? 41.093 -10.784 -54.106 1.00 97.12 231 ILE A C 1
ATOM 1905 O O . ILE A 1 231 ? 42.071 -11.266 -54.673 1.00 97.12 231 ILE A O 1
ATOM 1909 N N . LYS A 1 232 ? 39.928 -10.627 -54.743 1.00 95.81 232 LYS A N 1
ATOM 1910 C CA . LYS A 1 232 ? 39.740 -11.013 -56.153 1.00 95.81 232 LYS A CA 1
ATOM 1911 C C . LYS A 1 232 ? 40.642 -10.201 -57.086 1.00 95.81 232 LYS A C 1
ATOM 1913 O O . LYS A 1 232 ? 41.234 -10.761 -58.005 1.00 95.81 232 LYS A O 1
ATOM 1918 N N . GLU A 1 233 ? 40.789 -8.903 -56.833 1.00 94.69 233 GLU A N 1
ATOM 1919 C CA . GLU A 1 233 ? 41.665 -8.020 -57.612 1.00 94.69 233 GLU A CA 1
ATOM 1920 C C . GLU A 1 233 ? 43.149 -8.401 -57.464 1.00 94.69 233 GLU A C 1
ATOM 1922 O O . GLU A 1 233 ? 43.860 -8.526 -58.463 1.00 94.69 233 GLU A O 1
ATOM 1927 N N . THR A 1 234 ? 43.610 -8.670 -56.239 1.00 94.81 234 THR A N 1
ATOM 1928 C CA . THR A 1 234 ? 44.998 -9.096 -55.973 1.00 94.81 234 THR A CA 1
ATOM 1929 C C . THR A 1 234 ? 45.292 -10.521 -56.4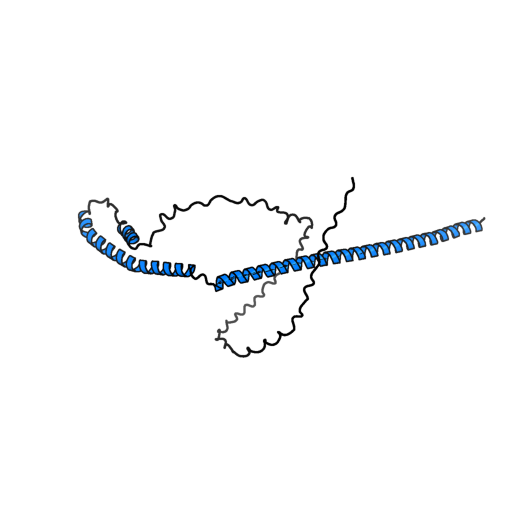55 1.00 94.81 234 THR A C 1
ATOM 1931 O O . THR A 1 234 ? 46.355 -10.772 -57.025 1.00 94.81 234 THR A O 1
ATOM 1934 N N . GLY A 1 235 ? 44.347 -11.452 -56.307 1.00 90.19 235 GLY A N 1
ATOM 1935 C CA . GLY A 1 235 ? 44.461 -12.824 -56.810 1.00 90.19 235 GLY A CA 1
ATOM 1936 C C . GLY A 1 235 ? 44.568 -12.888 -58.336 1.00 90.19 235 GLY A C 1
ATOM 1937 O O . GLY A 1 235 ? 45.425 -13.597 -58.866 1.00 90.19 235 GLY A O 1
ATOM 1938 N N . ASN A 1 236 ? 43.774 -12.082 -59.050 1.00 84.56 236 ASN A N 1
ATOM 1939 C CA . ASN A 1 236 ? 43.875 -11.954 -60.507 1.00 84.56 236 ASN A CA 1
ATOM 1940 C C . ASN A 1 236 ? 45.235 -11.397 -60.944 1.00 84.56 236 ASN A C 1
ATOM 1942 O O . ASN A 1 236 ? 45.799 -11.856 -61.937 1.00 84.56 236 ASN A O 1
ATOM 1946 N N . PHE A 1 237 ? 45.789 -10.447 -60.185 1.00 81.00 237 PHE A N 1
ATOM 1947 C CA . PHE A 1 237 ? 47.123 -9.913 -60.449 1.00 81.00 237 PHE A CA 1
ATOM 1948 C C . PHE A 1 237 ? 48.201 -10.998 -60.314 1.00 81.00 237 PHE A C 1
ATOM 1950 O O . PHE A 1 237 ? 49.064 -11.120 -61.180 1.00 81.00 237 PHE A O 1
ATOM 1957 N N . SER A 1 238 ? 48.125 -11.843 -59.280 1.00 79.75 238 SER A N 1
ATOM 1958 C CA . SER A 1 238 ? 49.086 -12.936 -59.089 1.00 79.75 238 SER A CA 1
ATOM 1959 C C . SER A 1 238 ? 49.019 -13.993 -60.197 1.00 79.75 238 SER A C 1
ATOM 1961 O O . SER A 1 238 ? 50.065 -14.481 -60.624 1.00 79.75 238 SER A O 1
ATOM 1963 N N . LEU A 1 239 ? 47.820 -14.341 -60.677 1.00 77.56 239 LEU A N 1
ATOM 1964 C CA . LEU A 1 239 ? 47.656 -15.276 -61.796 1.00 77.56 239 LEU A CA 1
ATOM 1965 C C . LEU A 1 239 ? 48.164 -14.682 -63.114 1.00 77.56 239 LEU A C 1
ATOM 1967 O O . LEU A 1 239 ? 48.797 -15.388 -63.894 1.00 77.56 239 LEU A O 1
ATOM 1971 N N . PHE A 1 240 ? 47.949 -13.384 -63.342 1.00 79.25 240 PHE A N 1
ATOM 1972 C CA . PHE A 1 240 ? 48.481 -12.697 -64.517 1.00 79.25 240 PHE A CA 1
ATOM 1973 C C . PHE A 1 240 ? 50.013 -12.741 -64.557 1.00 79.25 240 PHE A C 1
ATOM 1975 O O . PHE A 1 240 ? 50.583 -13.054 -65.599 1.00 79.25 240 PHE A O 1
ATOM 1982 N N . TRP A 1 241 ? 50.685 -12.496 -63.428 1.00 81.81 241 TRP A N 1
ATOM 1983 C CA . TRP A 1 241 ? 52.146 -12.596 -63.354 1.00 81.81 241 TRP A CA 1
ATOM 1984 C C . TRP A 1 241 ? 52.663 -14.018 -63.558 1.00 81.81 241 TRP A C 1
ATOM 1986 O O . TRP A 1 241 ? 53.673 -14.186 -64.234 1.00 81.81 241 TRP A O 1
ATOM 1996 N N . LEU A 1 242 ? 51.971 -15.033 -63.033 1.00 78.50 242 LEU A N 1
ATOM 1997 C CA . LEU A 1 242 ? 52.338 -16.434 -63.265 1.00 78.50 242 LEU A CA 1
ATOM 1998 C C . LEU A 1 242 ? 52.238 -16.808 -64.752 1.00 78.50 242 LEU A C 1
ATOM 2000 O O . LEU A 1 242 ? 53.189 -17.358 -65.300 1.00 78.50 242 LEU A O 1
ATOM 2004 N N . VAL A 1 243 ? 51.148 -16.434 -65.429 1.00 80.12 243 VAL A N 1
ATOM 2005 C CA . VAL A 1 243 ? 50.967 -16.713 -66.865 1.00 80.12 243 VAL A CA 1
ATOM 2006 C C . VAL A 1 243 ? 51.934 -15.896 -67.729 1.00 80.12 243 VAL A C 1
ATOM 2008 O O . VAL A 1 243 ? 52.518 -16.431 -68.668 1.00 80.12 243 VAL A O 1
ATOM 2011 N N . ALA A 1 244 ? 52.149 -14.614 -67.420 1.00 78.38 244 ALA A N 1
ATOM 2012 C CA . ALA A 1 244 ? 53.099 -13.779 -68.156 1.00 78.38 244 ALA A CA 1
ATOM 2013 C C . ALA A 1 244 ? 54.537 -14.306 -68.022 1.00 78.38 244 ALA A C 1
ATOM 2015 O O . ALA A 1 244 ? 55.277 -14.344 -69.004 1.00 78.38 244 ALA A O 1
ATOM 2016 N N . PHE A 1 245 ? 54.925 -14.759 -66.827 1.00 83.81 245 PHE A N 1
ATOM 2017 C CA . PHE A 1 245 ? 56.234 -15.365 -66.595 1.00 83.81 245 PHE A CA 1
ATOM 2018 C C . PHE A 1 245 ? 56.419 -16.657 -67.407 1.00 83.81 245 PHE A C 1
ATOM 2020 O O . PHE A 1 245 ? 57.466 -16.841 -68.022 1.00 83.81 245 PHE A O 1
ATOM 2027 N N . GLU A 1 246 ? 55.389 -17.503 -67.486 1.00 82.69 246 GLU A N 1
ATOM 2028 C CA . GLU A 1 246 ? 55.409 -18.749 -68.265 1.00 82.69 246 GLU A CA 1
ATOM 2029 C C . GLU A 1 246 ? 55.493 -18.499 -69.785 1.00 82.69 246 GLU A C 1
ATOM 2031 O O . GLU A 1 246 ? 56.243 -19.178 -70.483 1.00 82.69 246 GLU A O 1
ATOM 2036 N N . TRP A 1 247 ? 54.829 -17.457 -70.301 1.00 77.38 247 TRP A N 1
ATOM 2037 C CA . TRP A 1 247 ? 54.938 -17.040 -71.711 1.00 77.38 247 TRP A CA 1
ATOM 2038 C C . TRP A 1 247 ? 56.268 -16.374 -72.077 1.00 77.38 247 TRP A C 1
ATOM 2040 O O . TRP A 1 247 ? 56.588 -16.281 -73.255 1.00 77.38 247 TRP A O 1
ATOM 2050 N N . THR A 1 248 ? 57.040 -15.900 -71.099 1.00 81.00 248 THR A N 1
ATOM 2051 C CA . THR A 1 248 ? 58.359 -15.300 -71.362 1.00 81.00 248 THR A CA 1
ATOM 2052 C C . THR A 1 248 ? 59.469 -16.362 -71.420 1.00 81.00 248 THR A C 1
ATOM 2054 O O . THR A 1 248 ? 60.575 -16.067 -71.866 1.00 81.00 248 THR A O 1
ATOM 2057 N N . GLN A 1 249 ? 59.202 -17.589 -70.951 1.00 73.06 249 GLN A N 1
ATOM 2058 C CA . GLN A 1 249 ? 60.170 -18.694 -70.952 1.00 73.06 249 GLN A CA 1
ATOM 2059 C C . GLN A 1 249 ? 60.051 -19.655 -72.146 1.00 73.06 249 GLN A C 1
ATOM 2061 O O . GLN A 1 249 ? 60.972 -20.446 -72.350 1.00 73.06 249 GLN A O 1
ATOM 2066 N N . ASN A 1 250 ? 58.969 -19.579 -72.926 1.00 64.50 250 ASN A N 1
ATOM 2067 C CA . ASN A 1 250 ? 58.805 -20.297 -74.199 1.00 64.50 250 ASN A CA 1
ATOM 2068 C C . ASN A 1 250 ? 59.088 -19.376 -75.387 1.00 64.50 250 ASN A C 1
ATOM 2070 O O . ASN A 1 250 ? 59.662 -19.876 -76.380 1.00 64.50 250 ASN A O 1
#

Sequence (250 aa):
MVRTRTSPPQRQRHSSGAQPMGKTMNEHRKRWSGHSIRPHGRKPLRNSRVTENPPRRTVLPYNWHRFEPDDLTFCNTDPEEVPQSDDDERNSEDDEKSLFHWEEESTLFSDLLDASESEPEDHEYDELVSLLQPAFNERGRELKREIAELLVPNVNRVKDIYGQIDLKVDDKFAKGIITFNNGCKEQEILAMQNEDEIKDAFVKFQAELLAQLREAYVARDRLWADFEKAIKETGNFSLFWLVAFEWTQN

Secondary structure (DSSP, 8-state):
---PPPPPP-------PPP---------------------------------PPP-------------TT-GGGG------------------SSGGGS--TTSHHHHHHHHHHTT------GGGHHHHHHHHHHHHHHHHHHHHHHHHHHHHHHHHHHHHHHHHHHT--HHHHHHHHHHHHHHHHHHHHHHHHHHHHHHHHHHHHHHHHHHHHHHHHHHHHHHHHHHHHHHHHHHHHHHHHHHHHHHH-

pLDDT: mean 73.46, std 18.75, range [43.91, 98.75]

Solvent-accessible surface area (backbone atoms only — not comparable to full-atom values): 16244 Å² total; per-residue (Å²): 139,85,84,82,83,81,79,81,84,84,80,81,79,80,82,80,77,84,77,84,83,73,91,85,89,86,84,85,88,82,85,85,84,84,79,85,76,78,78,78,84,72,75,81,76,77,81,73,86,71,89,65,76,73,77,76,74,72,73,68,74,82,73,72,68,74,75,63,89,81,70,69,69,82,76,67,71,66,82,68,75,70,73,79,75,85,72,73,91,71,75,67,79,72,70,56,84,75,57,75,62,75,85,42,74,65,54,52,51,50,58,70,62,63,75,70,83,70,86,80,91,63,75,91,47,46,72,62,46,66,66,48,46,60,59,52,52,52,54,50,51,52,52,53,47,56,51,46,70,59,46,51,62,53,53,52,50,51,50,54,52,51,56,46,46,69,74,51,62,49,66,66,55,56,51,46,54,54,51,50,54,50,51,52,52,54,50,48,53,51,50,53,52,51,51,51,51,51,51,52,50,48,54,52,50,50,53,50,52,52,48,53,52,52,51,52,49,54,51,50,54,48,55,49,52,54,49,54,49,52,49,54,57,52,52,51,50,54,51,50,52,54,54,54,54,56,64,72,76,109